Protein 2QOJ (pdb70)

Sequence (252 aa):
GSDLTYAYLVGLFEGDGYFSITKKGKYLTYELGIELSIKDVQLIYKIKKILGIGIVSFRKRNEIEVALRIRDKNHLKSFILPIFEKYPFSNKQYDYLRFRNALLSGIISLEDLPDYTRSDEPLNSIESIINTSYFSAWLVGFIEAEGCFSVYKLNKDDDYLIASFDIAQRDGDILISAIRKYLSFTTKVYLDKTNCSKLKVTSVRSVENIIKFLQNAPVKLLGNKKLQYLLWLKQLRKISRYSEKIKIPSNY

Nearest PDB structures (foldseek):
  2qoj-assembly1_Z  TM=1.004E+00  e=5.743E-50  Aspergillus nidulans FGSC A4
  3eh8-assembly3_G  TM=9.952E-01  e=3.427E-45  Aspergillus nidulans
  3uvf-assembly2_B  TM=9.908E-01  e=2.874E-40  Trichoderma reesei
  2ab5-assembly1_A  TM=9.444E-01  e=4.044E-32  Saccharomyces cerevisiae
  2ab5-assembly1_B  TM=9.215E-01  e=6.643E-30  Saccharomyces cerevisiae

Structure (mmCIF, N/CA/C/O backbone):
data_2QOJ
#
_entry.id   2QOJ
#
_cell.length_a   60.353
_cell.length_b   72.701
_cell.length_c   61.100
_cell.angle_alpha   90.00
_cell.angle_beta   103.88
_cell.angle_gamma   90.00
#
_symmetry.space_group_name_H-M   'P 1 21 1'
#
loop_
_entity.id
_entity.type
_entity.pdbx_description
1 polymer 'LAGLIDADG endonuclease'
2 polymer 'I-AniI DNA target seq1'
3 polymer 'I-AniI DNA target seq2'
4 non-polymer 'MAGNESIUM ION'
5 water water
#
loop_
_atom_site.group_PDB
_atom_site.id
_atom_site.type_symbol
_atom_site.label_atom_id
_atom_site.label_alt_id
_atom_site.label_comp_id
_atom_site.label_asym_id
_atom_site.label_entity_id
_atom_site.label_seq_id
_atom_site.pdbx_PDB_ins_code
_atom_site.Cartn_x
_atom_site.Cartn_y
_atom_site.Cartn_z
_atom_site.occupancy
_atom_site.B_iso_or_equiv
_atom_site.auth_seq_id
_atom_site.auth_comp_id
_atom_site.auth_asym_id
_atom_site.auth_atom_id
_atom_site.pdbx_PDB_model_num
ATOM 1 N N . GLY A 1 1 ? 11.580 -14.193 11.634 1.00 43.82 1 GLY Z N 1
ATOM 2 C CA . GLY A 1 1 ? 12.990 -13.815 11.962 1.00 44.13 1 GLY Z CA 1
ATOM 3 C C . GLY A 1 1 ? 13.106 -12.322 12.197 1.00 44.16 1 GLY Z C 1
ATOM 4 O O . GLY A 1 1 ? 12.072 -11.654 12.329 1.00 44.66 1 GLY Z O 1
ATOM 5 N N . SER A 1 2 ? 14.355 -11.820 12.240 1.00 43.85 2 SER Z N 1
ATOM 6 C CA . SER A 1 2 ? 14.762 -10.386 12.431 1.00 42.83 2 SER Z CA 1
ATOM 7 C C . SER A 1 2 ? 13.696 -9.283 12.702 1.00 41.70 2 SER Z C 1
ATOM 8 O O . SER A 1 2 ? 12.498 -9.526 12.661 1.00 41.38 2 SER Z O 1
ATOM 11 N N . ASP A 1 3 ? 14.156 -8.080 13.044 1.00 40.67 3 ASP Z N 1
ATOM 12 C CA . ASP A 1 3 ? 13.284 -6.902 13.128 1.00 39.49 3 ASP Z CA 1
ATOM 13 C C . ASP A 1 3 ? 13.117 -6.391 11.707 1.00 37.60 3 ASP Z C 1
ATOM 14 O O . ASP A 1 3 ? 12.098 -5.809 11.342 1.00 36.72 3 ASP Z O 1
ATOM 19 N N . LEU A 1 4 ? 14.160 -6.624 10.918 1.00 35.65 4 LEU Z N 1
ATOM 20 C CA . LEU A 1 4 ? 14.239 -6.191 9.538 1.00 33.79 4 LEU Z CA 1
ATOM 21 C C . LEU A 1 4 ? 13.585 -7.219 8.615 1.00 32.56 4 LEU Z C 1
ATOM 22 O O . LEU A 1 4 ? 13.487 -7.014 7.409 1.00 31.76 4 LEU Z O 1
ATOM 27 N N . THR A 1 5 ? 13.132 -8.326 9.189 1.00 31.43 5 THR Z N 1
ATOM 28 C CA . THR A 1 5 ? 12.278 -9.225 8.441 1.00 31.42 5 THR Z CA 1
ATOM 29 C C . THR A 1 5 ? 10.906 -8.572 8.247 1.00 29.91 5 THR Z C 1
ATOM 30 O O . THR A 1 5 ? 10.215 -8.883 7.293 1.00 30.16 5 THR Z O 1
ATOM 34 N N . TYR A 1 6 ? 10.533 -7.663 9.149 1.00 27.81 6 TYR Z N 1
ATOM 35 C CA . TYR A 1 6 ? 9.347 -6.838 8.971 1.00 25.67 6 TYR Z CA 1
ATOM 36 C C . TYR A 1 6 ? 9.517 -5.844 7.811 1.00 24.02 6 TYR Z C 1
ATOM 37 O O . TYR A 1 6 ? 8.581 -5.615 7.054 1.00 22.76 6 TYR Z O 1
ATOM 46 N N . ALA A 1 7 ? 10.715 -5.272 7.680 1.00 22.54 7 ALA Z N 1
ATOM 47 C CA . ALA A 1 7 ? 11.092 -4.438 6.515 1.00 20.71 7 ALA Z CA 1
ATOM 48 C C . ALA A 1 7 ? 11.057 -5.247 5.226 1.00 20.09 7 ALA Z C 1
ATOM 49 O O . ALA A 1 7 ? 10.693 -4.713 4.172 1.00 19.43 7 ALA Z O 1
ATOM 51 N N . TYR A 1 8 ? 11.453 -6.528 5.317 1.00 19.05 8 TYR Z N 1
ATOM 52 C CA . TYR A 1 8 ? 11.362 -7.457 4.197 1.00 17.93 8 TYR Z CA 1
ATOM 53 C C . TYR A 1 8 ? 9.912 -7.650 3.809 1.00 17.38 8 TYR Z C 1
ATOM 54 O O . TYR A 1 8 ? 9.591 -7.660 2.628 1.00 17.37 8 TYR Z O 1
ATOM 63 N N . LEU A 1 9 ? 9.048 -7.803 4.806 1.00 17.26 9 LEU Z N 1
ATOM 64 C CA . LEU A 1 9 ? 7.619 -7.992 4.568 1.00 17.64 9 LEU Z CA 1
ATOM 65 C C . LEU A 1 9 ? 6.989 -6.765 3.912 1.00 17.19 9 LEU Z C 1
ATOM 66 O O . LEU A 1 9 ? 6.097 -6.928 3.076 1.00 17.24 9 LEU Z O 1
ATOM 71 N N . VAL A 1 10 ? 7.442 -5.552 4.254 1.00 16.52 10 VAL Z N 1
ATOM 72 C CA . VAL A 1 10 ? 6.876 -4.377 3.560 1.00 16.10 10 VAL Z CA 1
ATOM 73 C C . VAL A 1 10 ? 7.278 -4.286 2.112 1.00 15.47 10 VAL Z C 1
ATOM 74 O O . VAL A 1 10 ? 6.437 -3.986 1.289 1.00 15.50 10 VAL Z O 1
ATOM 78 N N . GLY A 1 11 ? 8.527 -4.621 1.816 1.00 15.35 11 GLY Z N 1
ATOM 79 C CA . GLY A 1 11 ? 9.018 -4.795 0.446 1.00 15.84 11 GLY Z CA 1
ATOM 80 C C . GLY A 1 11 ? 8.221 -5.796 -0.375 1.00 16.24 11 GLY Z C 1
ATOM 81 O O . GLY A 1 11 ? 7.856 -5.528 -1.541 1.00 15.81 11 GLY Z O 1
ATOM 82 N N . LEU A 1 12 ? 7.948 -6.948 0.244 1.00 16.34 12 LEU Z N 1
ATOM 83 C CA . LEU A 1 12 ? 7.151 -8.000 -0.366 1.00 16.26 12 LEU Z CA 1
ATOM 84 C C . LEU A 1 12 ? 5.707 -7.560 -0.565 1.00 16.24 12 LEU Z C 1
ATOM 85 O O . LEU A 1 12 ? 5.135 -7.758 -1.634 1.00 16.57 12 LEU Z O 1
ATOM 90 N N . PHE A 1 13 ? 5.126 -6.940 0.458 1.00 16.34 13 PHE Z N 1
ATOM 91 C CA . PHE A 1 13 ? 3.807 -6.341 0.329 1.00 15.73 13 PHE Z CA 1
ATOM 92 C C . PHE A 1 13 ? 3.778 -5.171 -0.678 1.00 15.90 13 PHE Z C 1
ATOM 93 O O . PHE A 1 13 ? 2.760 -4.981 -1.338 1.00 16.21 13 PHE Z O 1
ATOM 101 N N . GLU A 1 14 ? 4.863 -4.393 -0.787 1.00 15.88 14 GLU Z N 1
ATOM 102 C CA . GLU A 1 14 ? 4.960 -3.318 -1.802 1.00 16.37 14 GLU Z CA 1
ATOM 103 C C . GLU A 1 14 ? 4.954 -3.895 -3.230 1.00 16.21 14 GLU Z C 1
ATOM 104 O O . GLU A 1 14 ? 4.197 -3.433 -4.094 1.00 16.79 14 GLU Z O 1
ATOM 110 N N . GLY A 1 15 ? 5.774 -4.923 -3.457 1.00 16.08 15 GLY Z N 1
ATOM 111 C CA . GLY A 1 15 ? 5.821 -5.627 -4.729 1.00 15.81 15 GLY Z CA 1
ATOM 112 C C . GLY A 1 15 ? 4.498 -6.310 -5.085 1.00 16.84 15 GLY Z C 1
ATOM 113 O O . GLY A 1 15 ? 3.941 -6.042 -6.140 1.00 17.08 15 GLY Z O 1
ATOM 114 N N . ASP A 1 16 ? 3.975 -7.150 -4.188 1.00 16.58 16 ASP Z N 1
ATOM 115 C CA . ASP A 1 16 ? 2.897 -8.073 -4.529 1.00 16.98 16 ASP Z CA 1
ATOM 116 C C . ASP A 1 16 ? 1.579 -7.911 -3.802 1.00 16.69 16 ASP Z C 1
ATOM 117 O O . ASP A 1 16 ? 0.618 -8.547 -4.170 1.00 16.37 16 ASP Z O 1
ATOM 122 N N . GLY A 1 17 ? 1.532 -7.070 -2.784 1.00 17.14 17 GLY Z N 1
ATOM 123 C CA . GLY A 1 17 ? 0.336 -6.925 -2.003 1.00 17.65 17 GLY Z CA 1
ATOM 124 C C . GLY A 1 17 ? -0.503 -5.776 -2.501 1.00 18.65 17 GLY Z C 1
ATOM 125 O O . GLY A 1 17 ? -0.233 -5.194 -3.580 1.00 19.07 17 GLY Z O 1
ATOM 126 N N . TYR A 1 18 ? -1.521 -5.462 -1.701 1.00 18.57 18 TYR Z N 1
ATOM 127 C CA . TYR A 1 18 ? -2.432 -4.337 -1.935 1.00 18.50 18 TYR Z CA 1
ATOM 128 C C . TYR A 1 18 ? -3.156 -3.946 -0.659 1.00 17.92 18 TYR Z C 1
ATOM 129 O O . TYR A 1 18 ? -3.618 -4.806 0.089 1.00 18.74 18 TYR Z O 1
ATOM 138 N N . PHE A 1 19 ? -3.215 -2.651 -0.401 1.00 16.95 19 PHE Z N 1
ATOM 139 C CA . PHE A 1 19 ? -4.156 -2.083 0.552 1.00 16.71 19 PHE Z CA 1
ATOM 140 C C . PHE A 1 19 ? -5.433 -1.758 -0.208 1.00 17.28 19 PHE Z C 1
ATOM 141 O O . PHE A 1 19 ? -5.391 -1.235 -1.328 1.00 16.88 19 PHE Z O 1
ATOM 149 N N . SER A 1 20 ? -6.577 -2.074 0.389 1.00 17.84 20 SER Z N 1
ATOM 150 C CA . SER A 1 20 ? -7.823 -1.743 -0.248 1.00 18.29 20 SER Z CA 1
ATOM 151 C C . SER A 1 20 ? -8.959 -1.466 0.745 1.00 18.88 20 SER Z C 1
ATOM 152 O O . SER A 1 20 ? -9.027 -2.045 1.829 1.00 19.70 20 SER Z O 1
ATOM 155 N N . ILE A 1 21 ? -9.804 -0.517 0.372 1.00 19.04 21 ILE Z N 1
ATOM 156 C CA . ILE A 1 21 ? -11.050 -0.249 1.061 1.00 19.52 21 ILE Z CA 1
ATOM 157 C C . ILE A 1 21 ? -12.151 -0.445 0.019 1.00 19.76 21 ILE Z C 1
ATOM 158 O O . ILE A 1 21 ? -12.178 0.253 -0.989 1.00 19.82 21 ILE Z O 1
ATOM 163 N N . THR A 1 22 ? -13.011 -1.433 0.242 1.00 19.47 22 THR Z N 1
ATOM 164 C CA . THR A 1 22 ? -14.017 -1.809 -0.749 1.00 19.69 22 THR Z CA 1
ATOM 165 C C . THR A 1 22 ? -15.422 -1.721 -0.177 1.00 19.88 22 THR Z C 1
ATOM 166 O O . THR A 1 22 ? -15.664 -2.019 0.993 1.00 19.50 22 THR Z O 1
ATOM 170 N N . LYS A 1 23 ? -16.364 -1.292 -0.998 1.00 20.88 23 LYS Z N 1
ATOM 171 C CA . LYS A 1 23 ? -17.744 -1.320 -0.544 1.00 21.30 23 LYS Z CA 1
ATOM 172 C C . LYS A 1 23 ? -18.194 -2.752 -0.210 1.00 21.25 23 LYS Z C 1
ATOM 173 O O . LYS A 1 23 ? -17.755 -3.748 -0.830 1.00 21.43 23 LYS Z O 1
ATOM 179 N N . LYS A 1 24 ? -18.983 -2.836 0.849 1.00 21.37 24 LYS Z N 1
ATOM 180 C CA . LYS A 1 24 ? -19.574 -4.061 1.326 1.00 22.02 24 LYS Z CA 1
ATOM 181 C C . LYS A 1 24 ? -21.034 -3.719 1.596 1.00 23.46 24 LYS Z C 1
ATOM 182 O O . LYS A 1 24 ? -21.422 -3.433 2.743 1.00 24.14 24 LYS Z O 1
ATOM 188 N N . GLY A 1 25 ? -21.838 -3.711 0.532 1.00 24.40 25 GLY Z N 1
ATOM 189 C CA . GLY A 1 25 ? -23.236 -3.270 0.619 1.00 25.37 25 GLY Z CA 1
ATOM 190 C C . GLY A 1 25 ? -23.333 -1.868 1.156 1.00 26.00 25 GLY Z C 1
ATOM 191 O O . GLY A 1 25 ? -23.029 -0.917 0.451 1.00 26.55 25 GLY Z O 1
ATOM 192 N N . LYS A 1 26 ? -23.722 -1.744 2.420 1.00 26.53 26 LYS Z N 1
ATOM 193 C CA . LYS A 1 26 ? -23.890 -0.432 3.073 1.00 27.64 26 LYS Z CA 1
ATOM 194 C C . LYS A 1 26 ? -22.637 0.038 3.844 1.00 26.91 26 LYS Z C 1
ATOM 195 O O . LYS A 1 26 ? -22.586 1.164 4.336 1.00 27.53 26 LYS Z O 1
ATOM 201 N N . TYR A 1 27 ? -21.637 -0.827 3.953 1.00 26.54 27 TYR Z N 1
ATOM 202 C CA . TYR A 1 27 ? -20.476 -0.565 4.797 1.00 25.61 27 TYR Z CA 1
ATOM 203 C C . TYR A 1 27 ? -19.176 -0.778 4.032 1.00 24.45 27 TYR Z C 1
ATOM 204 O O . TYR A 1 27 ? -19.150 -0.707 2.800 1.00 24.00 27 TYR Z O 1
ATOM 213 N N . LEU A 1 28 ? -18.091 -1.024 4.758 1.00 23.55 28 LEU Z N 1
ATOM 214 C CA . LEU A 1 28 ? -16.772 -1.112 4.145 1.00 22.35 28 LEU Z CA 1
ATOM 215 C C . LEU A 1 28 ? -15.947 -2.329 4.569 1.00 21.81 28 LEU Z C 1
ATOM 216 O O . LEU A 1 28 ? -16.048 -2.818 5.691 1.00 21.97 28 LEU Z O 1
ATOM 221 N N . THR A 1 29 ? -15.120 -2.800 3.637 1.00 20.86 29 THR Z N 1
ATOM 222 C CA . THR A 1 29 ? -14.060 -3.730 3.922 1.00 19.14 29 THR Z CA 1
ATOM 223 C C . THR A 1 29 ? -12.747 -3.001 3.793 1.00 18.19 29 THR Z C 1
ATOM 224 O O . THR A 1 29 ? -12.417 -2.529 2.715 1.00 18.78 29 THR Z O 1
ATOM 228 N N . TYR A 1 30 ? -12.034 -2.891 4.908 1.00 16.90 30 TYR Z N 1
ATOM 229 C CA . TYR A 1 30 ? -10.650 -2.501 4.952 1.00 16.04 30 TYR Z CA 1
ATOM 230 C C . TYR A 1 30 ? -9.820 -3.774 4.940 1.00 15.48 30 TYR Z C 1
ATOM 231 O O . TYR A 1 30 ? -10.072 -4.683 5.741 1.00 14.52 30 TYR Z O 1
ATOM 240 N N . GLU A 1 31 ? -8.844 -3.843 4.032 1.00 14.51 31 GLU Z N 1
ATOM 241 C CA . GLU A 1 31 ? -8.068 -5.070 3.836 1.00 14.62 31 GLU Z CA 1
ATOM 242 C C . GLU A 1 31 ? -6.622 -4.791 3.429 1.00 14.25 31 GLU Z C 1
ATOM 243 O O . GLU A 1 31 ? -6.322 -3.817 2.714 1.00 13.86 31 GLU Z O 1
ATOM 249 N N . LEU A 1 32 ? -5.716 -5.636 3.917 1.00 13.88 32 LEU Z N 1
ATOM 250 C CA . LEU A 1 32 ? -4.396 -5.745 3.308 1.00 13.17 32 LEU Z CA 1
ATOM 251 C C . LEU A 1 32 ? -4.249 -7.170 2.826 1.00 12.98 32 LEU Z C 1
ATOM 252 O O . LEU A 1 32 ? -4.368 -8.135 3.597 1.00 13.56 32 LEU Z O 1
ATOM 257 N N . GLY A 1 33 ? -4.021 -7.309 1.533 1.00 12.93 33 GLY Z N 1
ATOM 258 C CA . GLY A 1 33 ? -3.912 -8.620 0.921 1.00 13.15 33 GLY Z CA 1
ATOM 259 C C . GLY A 1 33 ? -2.671 -8.804 0.083 1.00 13.74 33 GLY Z C 1
ATOM 260 O O . GLY A 1 33 ? -2.094 -7.822 -0.408 1.00 13.69 33 GLY Z O 1
ATOM 261 N N . ILE A 1 34 ? -2.259 -10.068 -0.048 1.00 14.55 34 ILE Z N 1
ATOM 262 C CA . ILE A 1 34 ? -1.270 -10.531 -1.046 1.00 15.59 34 ILE Z CA 1
ATOM 263 C C . ILE A 1 34 ? -1.857 -11.779 -1.705 1.00 16.15 34 ILE Z C 1
ATOM 264 O O . ILE A 1 34 ? -2.282 -12.725 -1.037 1.00 17.00 34 ILE Z O 1
ATOM 269 N N . GLU A 1 35 ? -1.870 -11.825 -3.019 1.00 16.12 35 GLU Z N 1
ATOM 270 C CA . GLU A 1 35 ? -2.264 -13.074 -3.593 1.00 15.81 35 GLU Z CA 1
ATOM 271 C C . GLU A 1 35 ? -1.187 -13.583 -4.487 1.00 15.11 35 GLU Z C 1
ATOM 272 O O . GLU A 1 35 ? -0.771 -12.920 -5.436 1.00 15.59 35 GLU Z O 1
ATOM 278 N N . LEU A 1 36 ? -0.723 -14.775 -4.160 1.00 14.72 36 LEU Z N 1
ATOM 279 C CA . LEU A 1 36 ? 0.432 -15.353 -4.833 1.00 14.45 36 LEU Z CA 1
ATOM 280 C C . LEU A 1 36 ? 0.068 -16.613 -5.572 1.00 14.82 36 LEU Z C 1
ATOM 281 O O . LEU A 1 36 ? -0.966 -17.250 -5.312 1.00 15.66 36 LEU Z O 1
ATOM 286 N N . SER A 1 37 ? 0.925 -16.984 -6.500 1.00 15.14 37 SER Z N 1
ATOM 287 C CA . SER A 1 37 ? 0.834 -18.303 -7.067 1.00 15.87 37 SER Z CA 1
ATOM 288 C C . SER A 1 37 ? 0.859 -19.410 -5.994 1.00 16.12 37 SER Z C 1
ATOM 289 O O . SER A 1 37 ? 1.480 -19.243 -4.922 1.00 16.08 37 SER Z O 1
ATOM 292 N N . ILE A 1 38 ? 0.187 -20.541 -6.278 1.00 16.66 38 ILE Z N 1
ATOM 293 C CA . ILE A 1 38 ? 0.215 -21.731 -5.391 1.00 15.66 38 ILE Z CA 1
ATOM 294 C C . ILE A 1 38 ? 1.656 -22.241 -5.146 1.00 15.45 38 ILE Z C 1
ATOM 295 O O . ILE A 1 38 ? 1.912 -22.992 -4.192 1.00 15.03 38 ILE Z O 1
ATOM 300 N N . LYS A 1 39 ? 2.585 -21.845 -6.021 1.00 15.66 39 LYS Z N 1
ATOM 301 C CA . LYS A 1 39 ? 4.015 -22.146 -5.846 1.00 15.99 39 LYS Z CA 1
ATOM 302 C C . LYS A 1 39 ? 4.505 -21.562 -4.520 1.00 15.86 39 LYS Z C 1
ATOM 303 O O . LYS A 1 39 ? 5.507 -22.017 -3.957 1.00 15.99 39 LYS Z O 1
ATOM 309 N N . ASP A 1 40 ? 3.767 -20.559 -4.035 1.00 15.48 40 ASP Z N 1
ATOM 310 C CA . ASP A 1 40 ? 4.119 -19.785 -2.846 1.00 15.38 40 ASP Z CA 1
ATOM 311 C C . ASP A 1 40 ? 3.268 -20.073 -1.620 1.00 13.82 40 ASP Z C 1
ATOM 312 O O . ASP A 1 40 ? 3.304 -19.280 -0.687 1.00 13.64 40 ASP Z O 1
ATOM 317 N N . VAL A 1 41 ? 2.521 -21.176 -1.582 1.00 13.29 41 VAL Z N 1
ATOM 318 C CA . VAL A 1 41 ? 1.718 -21.460 -0.366 1.00 14.43 41 VAL Z CA 1
ATOM 319 C C . VAL A 1 41 ? 2.537 -21.546 0.926 1.00 13.98 41 VAL Z C 1
ATOM 320 O O . VAL A 1 41 ? 2.078 -21.108 1.975 1.00 14.04 41 VAL Z O 1
ATOM 324 N N . GLN A 1 42 ? 3.734 -22.115 0.854 1.00 14.57 42 GLN Z N 1
ATOM 325 C CA . GLN A 1 42 ? 4.561 -22.226 2.046 1.00 15.01 42 GLN Z CA 1
ATOM 326 C C . GLN A 1 42 ? 4.949 -20.849 2.577 1.00 14.92 42 GLN Z C 1
ATOM 327 O O . GLN A 1 42 ? 4.897 -20.627 3.770 1.00 15.60 42 GLN Z O 1
ATOM 333 N N . LEU A 1 43 ? 5.281 -19.921 1.686 1.00 15.40 43 LEU Z N 1
ATOM 334 C CA . LEU A 1 43 ? 5.576 -18.527 2.060 1.00 15.53 43 LEU Z CA 1
ATOM 335 C C . LEU A 1 43 ? 4.380 -17.761 2.647 1.00 15.83 43 LEU Z C 1
ATOM 336 O O . LEU A 1 43 ? 4.566 -16.990 3.599 1.00 15.30 43 LEU Z O 1
ATOM 341 N N . ILE A 1 44 ? 3.174 -17.967 2.089 1.00 15.14 44 ILE Z N 1
ATOM 342 C CA . ILE A 1 44 ? 1.958 -17.438 2.690 1.00 15.02 44 ILE Z CA 1
ATOM 343 C C . ILE A 1 44 ? 1.884 -17.875 4.176 1.00 16.34 44 ILE Z C 1
ATOM 344 O O . ILE A 1 44 ? 1.676 -17.052 5.073 1.00 16.29 44 ILE Z O 1
ATOM 349 N N . TYR A 1 45 ? 2.061 -19.163 4.469 1.00 17.40 45 TYR Z N 1
ATOM 350 C CA . TYR A 1 45 ? 2.089 -19.530 5.891 1.00 17.93 45 TYR Z CA 1
ATOM 351 C C . TYR A 1 45 ? 3.292 -19.015 6.698 1.00 18.33 45 TYR Z C 1
ATOM 352 O O . TYR A 1 45 ? 3.154 -18.748 7.880 1.00 19.07 45 TYR Z O 1
ATOM 361 N N . LYS A 1 46 ? 4.439 -18.799 6.073 1.00 19.00 46 LYS Z N 1
ATOM 362 C CA . LYS A 1 46 ? 5.505 -18.086 6.793 1.00 20.39 46 LYS Z CA 1
ATOM 363 C C . LYS A 1 46 ? 5.161 -16.620 7.121 1.00 21.06 46 LYS Z C 1
ATOM 364 O O . LYS A 1 46 ? 5.616 -16.093 8.155 1.00 22.12 46 LYS Z O 1
ATOM 370 N N . ILE A 1 47 ? 4.387 -15.963 6.246 1.00 21.05 47 ILE Z N 1
ATOM 371 C CA . ILE A 1 47 ? 3.968 -14.571 6.466 1.00 20.30 47 ILE Z CA 1
ATOM 372 C C . ILE A 1 47 ? 2.972 -14.501 7.612 1.00 20.66 47 ILE Z C 1
ATOM 373 O O . ILE A 1 47 ? 3.136 -13.685 8.507 1.00 21.27 47 ILE Z O 1
ATOM 378 N N . LYS A 1 48 ? 1.940 -15.343 7.585 1.00 20.56 48 LYS Z N 1
ATOM 379 C CA . LYS A 1 48 ? 0.998 -15.435 8.714 1.00 21.01 48 LYS Z CA 1
ATOM 380 C C . LYS A 1 48 ? 1.713 -15.777 10.039 1.00 21.95 48 LYS Z C 1
ATOM 381 O O . LYS A 1 48 ? 1.446 -15.158 11.077 1.00 22.12 48 LYS Z O 1
ATOM 387 N N . LYS A 1 49 ? 2.618 -16.753 10.004 1.00 22.38 49 LYS Z N 1
ATOM 388 C CA . LYS A 1 49 ? 3.452 -17.016 11.168 1.00 24.30 49 LYS Z CA 1
ATOM 389 C C . LYS A 1 49 ? 4.235 -15.773 11.687 1.00 23.82 49 LYS Z C 1
ATOM 390 O O . LYS A 1 49 ? 4.263 -15.528 12.894 1.00 24.83 49 LYS Z O 1
ATOM 396 N N . ILE A 1 50 ? 4.815 -14.965 10.803 1.00 23.36 50 ILE Z N 1
ATOM 397 C CA . ILE A 1 50 ? 5.482 -13.730 11.257 1.00 23.48 50 ILE Z CA 1
ATOM 398 C C . ILE A 1 50 ? 4.545 -12.655 11.846 1.00 23.86 50 ILE Z C 1
ATOM 399 O O . ILE A 1 50 ? 4.851 -12.042 12.858 1.00 24.63 50 ILE Z O 1
ATOM 404 N N . LEU A 1 51 ? 3.394 -12.430 11.223 1.00 24.08 51 LEU Z N 1
ATOM 405 C CA . LEU A 1 51 ? 2.490 -11.384 11.666 1.00 23.03 51 LEU Z CA 1
ATOM 406 C C . LEU A 1 51 ? 1.525 -11.823 12.780 1.00 23.31 51 LEU Z C 1
ATOM 407 O O . LEU A 1 51 ? 1.048 -10.988 13.593 1.00 23.95 51 LEU Z O 1
ATOM 412 N N . GLY A 1 52 ? 1.196 -13.114 12.792 1.00 22.68 52 GLY Z N 1
ATOM 413 C CA . GLY A 1 52 ? 0.289 -13.672 13.784 1.00 22.01 52 GLY Z CA 1
ATOM 414 C C . GLY A 1 52 ? -1.162 -13.522 13.388 1.00 21.80 52 GLY Z C 1
ATOM 415 O O . GLY A 1 52 ? -2.043 -13.905 14.140 1.00 22.22 52 GLY Z O 1
ATOM 416 N N . ILE A 1 53 ? -1.421 -12.971 12.203 1.00 21.57 53 ILE Z N 1
ATOM 417 C CA . ILE A 1 53 ? -2.789 -12.650 11.782 1.00 20.85 53 ILE Z CA 1
ATOM 418 C C . ILE A 1 53 ? -2.999 -12.868 10.276 1.00 20.93 53 ILE Z C 1
ATOM 419 O O . ILE A 1 53 ? -2.040 -13.021 9.514 1.00 20.67 53 ILE Z O 1
ATOM 424 N N . GLY A 1 54 ? -4.260 -12.882 9.849 1.00 20.56 54 GLY Z N 1
ATOM 425 C CA . GLY A 1 54 ? -4.545 -13.025 8.436 1.00 20.49 54 GLY Z CA 1
ATOM 426 C C . GLY A 1 54 ? -5.247 -14.303 8.062 1.00 20.04 54 GLY Z C 1
ATOM 427 O O . GLY A 1 54 ? -4.915 -15.371 8.555 1.00 20.33 54 GLY Z O 1
ATOM 428 N N . ILE A 1 55 ? -6.236 -14.173 7.186 1.00 19.80 55 ILE Z N 1
ATOM 429 C CA . ILE A 1 55 ? -7.002 -15.314 6.685 1.00 19.04 55 ILE Z CA 1
ATOM 430 C C . ILE A 1 55 ? -6.379 -15.808 5.373 1.00 18.08 55 ILE Z C 1
ATOM 431 O O . ILE A 1 55 ? -6.019 -15.004 4.543 1.00 17.58 55 ILE Z O 1
ATOM 436 N N . VAL A 1 56 ? -6.228 -17.128 5.245 1.00 17.47 56 VAL Z N 1
ATOM 437 C CA . VAL A 1 56 ? -5.619 -17.794 4.081 1.00 16.92 56 VAL Z CA 1
ATOM 438 C C . VAL A 1 56 ? -6.701 -18.448 3.175 1.00 16.91 56 VAL Z C 1
ATOM 439 O O . VAL A 1 56 ? -7.611 -19.095 3.667 1.00 15.63 56 VAL Z O 1
ATOM 443 N N . SER A 1 57 ? -6.602 -18.259 1.860 1.00 16.99 57 SER Z N 1
ATOM 444 C CA . SER A 1 57 ? -7.653 -18.721 0.961 1.00 17.76 57 SER Z CA 1
ATOM 445 C C . SER A 1 57 ? -7.097 -19.288 -0.339 1.00 18.30 57 SER Z C 1
ATOM 446 O O . SER A 1 57 ? -6.014 -18.920 -0.773 1.00 19.59 57 SER Z O 1
ATOM 449 N N . PHE A 1 58 ? -7.834 -20.199 -0.953 1.00 19.13 58 PHE Z N 1
ATOM 450 C CA . PHE A 1 58 ? -7.362 -20.868 -2.170 1.00 20.31 58 PHE Z CA 1
ATOM 451 C C . PHE A 1 58 ? -8.330 -20.626 -3.335 1.00 21.07 58 PHE Z C 1
ATOM 452 O O . PHE A 1 58 ? -9.542 -20.551 -3.147 1.00 21.29 58 PHE Z O 1
ATOM 460 N N . ARG A 1 59 ? -7.779 -20.483 -4.531 1.00 22.51 59 ARG Z N 1
ATOM 461 C CA . ARG A 1 59 ? -8.556 -20.072 -5.698 1.00 24.67 59 ARG Z CA 1
ATOM 462 C C . ARG A 1 59 ? -8.061 -20.824 -6.928 1.00 25.68 59 ARG Z C 1
ATOM 463 O O . ARG A 1 59 ? -6.861 -20.991 -7.076 1.00 25.20 59 ARG Z O 1
ATOM 471 N N . LYS A 1 60 ? -8.963 -21.286 -7.804 1.00 27.61 60 LYS Z N 1
ATOM 472 C CA . LYS A 1 60 ? -8.481 -21.904 -9.049 1.00 29.60 60 LYS Z CA 1
ATOM 473 C C . LYS A 1 60 ? -8.727 -21.187 -10.409 1.00 30.79 60 LYS Z C 1
ATOM 474 O O . LYS A 1 60 ? -8.298 -21.715 -11.427 1.00 31.82 60 LYS Z O 1
ATOM 480 N N . ARG A 1 61 ? -9.355 -20.015 -10.447 1.00 32.00 61 ARG Z N 1
ATOM 481 C CA . ARG A 1 61 ? -9.209 -19.108 -11.629 1.00 32.65 61 ARG Z CA 1
ATOM 482 C C . ARG A 1 61 ? -8.837 -19.956 -12.830 1.00 33.20 61 ARG Z C 1
ATOM 483 O O . ARG A 1 61 ? -7.685 -20.031 -13.254 1.00 33.16 61 ARG Z O 1
ATOM 491 N N . ASN A 1 62 ? -9.881 -20.524 -13.409 1.00 34.37 62 ASN Z N 1
ATOM 492 C CA . ASN A 1 62 ? -10.021 -21.982 -13.537 1.00 35.09 62 ASN Z CA 1
ATOM 493 C C . ASN A 1 62 ? -8.928 -23.026 -13.826 1.00 34.96 62 ASN Z C 1
ATOM 494 O O . ASN A 1 62 ? -9.199 -24.220 -13.608 1.00 35.18 62 ASN Z O 1
ATOM 499 N N . GLU A 1 63 ? -7.728 -22.617 -14.245 1.00 34.35 63 GLU Z N 1
ATOM 500 C CA . GLU A 1 63 ? -6.585 -23.556 -14.285 1.00 34.41 63 GLU Z CA 1
ATOM 501 C C . GLU A 1 63 ? -5.282 -23.039 -13.632 1.00 33.44 63 GLU Z C 1
ATOM 502 O O . GLU A 1 63 ? -4.290 -23.767 -13.556 1.00 32.86 63 GLU Z O 1
ATOM 508 N N . ILE A 1 64 ? -5.294 -21.781 -13.192 1.00 32.09 64 ILE Z N 1
ATOM 509 C CA . ILE A 1 64 ? -4.159 -21.175 -12.508 1.00 31.15 64 ILE Z CA 1
ATOM 510 C C . ILE A 1 64 ? -4.512 -21.267 -11.036 1.00 30.39 64 ILE Z C 1
ATOM 511 O O . ILE A 1 64 ? -5.619 -20.927 -10.663 1.00 30.82 64 ILE Z O 1
ATOM 516 N N . GLU A 1 65 ? -3.605 -21.784 -10.214 1.00 29.31 65 GLU Z N 1
ATOM 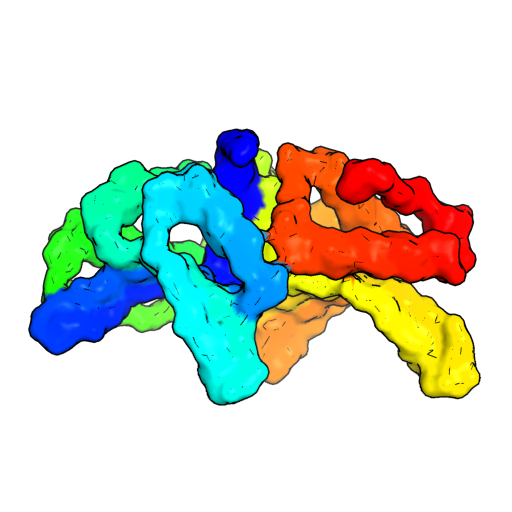517 C CA . GLU A 1 65 ? -3.870 -21.914 -8.769 1.00 28.72 65 GLU Z CA 1
ATOM 518 C C . GLU A 1 65 ? -3.131 -20.848 -7.952 1.00 26.58 65 GLU Z C 1
ATOM 519 O O . GLU A 1 65 ? -1.966 -20.547 -8.202 1.00 26.02 65 GLU Z O 1
ATOM 533 N N . VAL A 1 67 ? -2.932 -18.533 -4.073 1.00 20.60 67 VAL Z N 1
ATOM 534 C CA . VAL A 1 67 ? -3.141 -18.487 -2.613 1.00 19.30 67 VAL Z CA 1
ATOM 535 C C . VAL A 1 67 ? -3.125 -17.035 -2.162 1.00 17.70 67 VAL Z C 1
ATOM 536 O O . VAL A 1 67 ? -2.245 -16.297 -2.559 1.00 17.31 67 VAL Z O 1
ATOM 540 N N . ALA A 1 68 ? -4.032 -16.675 -1.268 1.00 16.36 68 ALA Z N 1
ATOM 541 C CA . ALA A 1 68 ? -4.089 -15.318 -0.736 1.00 16.48 68 ALA Z CA 1
ATOM 542 C C . ALA A 1 68 ? -3.921 -15.288 0.767 1.00 15.96 68 ALA Z C 1
ATOM 543 O O . ALA A 1 68 ? -4.285 -16.230 1.453 1.00 16.00 68 ALA Z O 1
ATOM 545 N N . LEU A 1 69 ? -3.397 -14.177 1.271 1.00 15.73 69 LEU Z N 1
ATOM 546 C CA . LEU A 1 69 ? -3.458 -13.881 2.690 1.00 15.67 69 LEU Z CA 1
ATOM 547 C C . LEU A 1 69 ? -4.142 -12.543 2.783 1.00 14.82 69 LEU Z C 1
ATOM 548 O O . LEU A 1 69 ? -3.738 -11.592 2.090 1.00 14.84 69 LEU Z O 1
ATOM 553 N N . ARG A 1 70 ? -5.147 -12.445 3.640 1.00 13.95 70 ARG Z N 1
ATOM 554 C CA . ARG A 1 70 ? -5.925 -11.222 3.722 1.00 14.87 70 ARG Z CA 1
ATOM 555 C C . ARG A 1 70 ? -6.167 -10.829 5.164 1.00 15.23 70 ARG Z C 1
ATOM 556 O O . ARG A 1 70 ? -6.694 -11.627 5.932 1.00 15.47 70 ARG Z O 1
ATOM 564 N N . ILE A 1 71 ? -5.734 -9.614 5.541 1.00 15.98 71 ILE Z N 1
ATOM 565 C CA . ILE A 1 71 ? -6.050 -9.060 6.868 1.00 15.90 71 ILE Z CA 1
ATOM 566 C C . ILE A 1 71 ? -7.154 -8.026 6.772 1.00 16.30 71 ILE Z C 1
ATOM 567 O O . ILE A 1 71 ? -6.944 -6.947 6.211 1.00 16.24 71 ILE Z O 1
ATOM 572 N N . ARG A 1 72 ? -8.308 -8.361 7.351 1.00 16.89 72 ARG Z N 1
ATOM 573 C CA . ARG A 1 72 ? -9.498 -7.498 7.357 1.00 18.04 72 ARG Z CA 1
ATOM 574 C C . ARG A 1 72 ? -9.969 -7.054 8.727 1.00 18.62 72 ARG Z C 1
ATOM 575 O O . ARG A 1 72 ? -10.804 -6.190 8.803 1.00 18.46 72 ARG Z O 1
ATOM 583 N N . ASP A 1 73 ? -9.476 -7.665 9.800 1.00 20.42 73 ASP Z N 1
ATOM 584 C CA . ASP A 1 73 ? -9.954 -7.309 11.137 1.00 21.95 73 ASP Z CA 1
ATOM 585 C C . ASP A 1 73 ? -9.353 -5.959 11.514 1.00 22.36 73 ASP Z C 1
ATOM 586 O O . ASP A 1 73 ? -8.127 -5.825 11.585 1.00 23.55 73 ASP Z O 1
ATOM 591 N N . LYS A 1 74 ? -10.218 -4.967 11.726 1.00 22.54 74 LYS Z N 1
ATOM 592 C CA . LYS A 1 74 ? -9.796 -3.571 11.944 1.00 23.08 74 LYS Z CA 1
ATOM 593 C C . LYS A 1 74 ? -9.004 -3.288 13.213 1.00 23.55 74 LYS Z C 1
ATOM 594 O O . LYS A 1 74 ? -8.138 -2.437 13.211 1.00 24.47 74 LYS Z O 1
ATOM 600 N N . ASN A 1 75 ? -9.305 -3.967 14.307 1.00 24.04 75 ASN Z N 1
ATOM 601 C CA . ASN A 1 75 ? -8.451 -3.859 15.492 1.00 24.49 75 ASN Z CA 1
ATOM 602 C C . ASN A 1 75 ? -7.049 -4.425 15.255 1.00 24.56 75 ASN Z C 1
ATOM 603 O O . ASN A 1 75 ? -6.073 -3.837 15.699 1.00 24.52 75 ASN Z O 1
ATOM 608 N N . HIS A 1 76 ? -6.963 -5.551 14.537 1.00 24.92 76 HIS Z N 1
ATOM 609 C CA . HIS A 1 76 ? -5.676 -6.158 14.144 1.00 24.71 76 HIS Z CA 1
ATOM 610 C C . HIS A 1 76 ? -4.881 -5.294 13.188 1.00 23.70 76 HIS Z C 1
ATOM 611 O O . HIS A 1 76 ? -3.655 -5.295 13.241 1.00 23.97 76 HIS Z O 1
ATOM 618 N N . LEU A 1 77 ? -5.565 -4.606 12.276 1.00 23.21 77 LEU Z N 1
ATOM 619 C CA . LEU A 1 77 ? -4.893 -3.683 11.343 1.00 22.61 77 LEU Z CA 1
ATOM 620 C C . LEU A 1 77 ? -4.318 -2.447 12.072 1.00 23.01 77 LEU Z C 1
ATOM 621 O O . LEU A 1 77 ? -3.197 -2.028 11.809 1.00 22.48 77 LEU Z O 1
ATOM 626 N N . LYS A 1 78 ? -5.114 -1.865 12.966 1.00 23.75 78 LYS Z N 1
ATOM 627 C CA . LYS A 1 78 ? -4.678 -0.755 13.811 1.00 24.49 78 LYS Z CA 1
ATOM 628 C C . LYS A 1 78 ? -3.507 -1.154 14.708 1.00 25.03 78 LYS Z C 1
ATOM 629 O O . LYS A 1 78 ? -2.499 -0.440 14.778 1.00 25.68 78 LYS Z O 1
ATOM 635 N N . SER A 1 79 ? -3.637 -2.299 15.375 1.00 25.45 79 SER Z N 1
ATOM 636 C CA . SER A 1 79 ? -2.631 -2.778 16.324 1.00 26.00 79 SER Z CA 1
ATOM 637 C C . SER A 1 79 ? -1.313 -3.175 15.695 1.00 26.11 79 SER Z C 1
ATOM 638 O O . SER A 1 79 ? -0.248 -2.764 16.174 1.00 26.53 79 SER Z O 1
ATOM 641 N N . PHE A 1 80 ? -1.390 -3.989 14.642 1.00 26.11 80 PHE Z N 1
ATOM 642 C CA . PHE A 1 80 ? -0.236 -4.747 14.165 1.00 25.89 80 PHE Z CA 1
ATOM 643 C C . PHE A 1 80 ? 0.268 -4.348 12.786 1.00 24.81 80 PHE Z C 1
ATOM 644 O O . PHE A 1 80 ? 1.465 -4.446 12.531 1.00 25.15 80 PHE Z O 1
ATOM 652 N N . ILE A 1 81 ? -0.630 -3.935 11.896 1.00 23.54 81 ILE Z N 1
ATOM 653 C CA . ILE A 1 81 ? -0.249 -3.656 10.510 1.00 22.57 81 ILE Z CA 1
ATOM 654 C C . ILE A 1 81 ? 0.249 -2.218 10.298 1.00 22.23 81 ILE Z C 1
ATOM 655 O O . ILE A 1 81 ? 1.332 -2.019 9.760 1.00 21.49 81 ILE Z O 1
ATOM 660 N N . LEU A 1 82 ? -0.536 -1.224 10.721 1.00 22.13 82 LEU Z N 1
ATOM 661 C CA . LEU A 1 82 ? -0.113 0.163 10.573 1.00 22.93 82 LEU Z CA 1
ATOM 662 C C . LEU A 1 82 ? 1.296 0.414 11.133 1.00 23.06 82 LEU Z C 1
ATOM 663 O O . LEU A 1 82 ? 2.117 0.985 10.418 1.00 23.96 82 LEU Z O 1
ATOM 668 N N . PRO A 1 83 ? 1.590 -0.028 12.389 1.00 22.86 83 PRO Z N 1
ATOM 669 C CA . PRO A 1 83 ? 2.908 0.229 12.984 1.00 22.55 83 PRO Z CA 1
ATOM 670 C C . PRO A 1 83 ? 4.064 -0.257 12.143 1.00 22.11 83 PRO Z C 1
ATOM 671 O O . PRO A 1 83 ? 5.016 0.478 11.944 1.00 22.71 83 PRO Z O 1
ATOM 675 N N . ILE A 1 84 ? 3.993 -1.495 11.666 1.00 21.61 84 ILE Z N 1
ATOM 676 C CA . ILE A 1 84 ? 4.974 -2.012 10.720 1.00 20.59 84 ILE Z CA 1
ATOM 677 C C . ILE A 1 84 ? 5.203 -1.007 9.580 1.00 20.30 84 ILE Z C 1
ATOM 678 O O . ILE A 1 84 ? 6.334 -0.723 9.211 1.00 20.18 84 ILE Z O 1
ATOM 683 N N . PHE A 1 85 ? 4.112 -0.465 9.042 1.00 19.44 85 PHE Z N 1
ATOM 684 C CA . PHE A 1 85 ? 4.181 0.350 7.842 1.00 19.09 85 PHE Z CA 1
ATOM 685 C C . PHE A 1 85 ? 4.509 1.800 8.200 1.00 19.29 85 PHE Z C 1
ATOM 686 O O . PHE A 1 85 ? 4.924 2.570 7.363 1.00 18.63 85 PHE Z O 1
ATOM 694 N N . GLU A 1 86 ? 4.338 2.146 9.468 1.00 20.74 86 GLU Z N 1
ATOM 695 C CA . GLU A 1 86 ? 4.915 3.371 10.033 1.00 22.22 86 GLU Z CA 1
ATOM 696 C C . GLU A 1 86 ? 6.418 3.256 10.252 1.00 22.77 86 GLU Z C 1
ATOM 697 O O . GLU A 1 86 ? 7.175 4.142 9.843 1.00 23.59 86 GLU Z O 1
ATOM 703 N N . LYS A 1 87 ? 6.854 2.171 10.892 1.00 23.19 87 LYS Z N 1
ATOM 704 C CA . LYS A 1 87 ? 8.266 1.987 11.218 1.00 24.32 87 LYS Z CA 1
ATOM 705 C C . LYS A 1 87 ? 9.117 1.771 9.981 1.00 24.28 87 LYS Z C 1
ATOM 706 O O . LYS A 1 87 ? 10.265 2.218 9.916 1.00 24.73 87 LYS Z O 1
ATOM 712 N N . TYR A 1 88 ? 8.568 1.083 8.995 1.00 23.99 88 TYR Z N 1
ATOM 713 C CA . TYR A 1 88 ? 9.335 0.784 7.794 1.00 23.86 88 TYR Z CA 1
ATOM 714 C C . TYR A 1 88 ? 8.511 1.214 6.559 1.00 23.59 88 TYR Z C 1
ATOM 715 O O . TYR A 1 88 ? 7.928 0.372 5.892 1.00 22.57 88 TYR Z O 1
ATOM 724 N N . PRO A 1 89 ? 8.457 2.529 6.260 1.00 23.97 89 PRO Z N 1
ATOM 725 C CA . PRO A 1 89 ? 7.586 2.988 5.160 1.00 24.46 89 PRO Z CA 1
ATOM 726 C C . PRO A 1 89 ? 7.954 2.427 3.786 1.00 24.96 89 PRO Z C 1
ATOM 727 O O . PRO A 1 89 ? 9.126 2.238 3.491 1.00 23.73 89 PRO Z O 1
ATOM 739 N N . PHE A 1 91 ? 8.541 2.831 -0.185 1.00 23.83 91 PHE Z N 1
ATOM 740 C CA . PHE A 1 91 ? 9.356 3.826 -0.861 1.00 22.41 91 PHE Z CA 1
ATOM 741 C C . PHE A 1 91 ? 8.709 4.435 -2.079 1.00 21.93 91 PHE Z C 1
ATOM 742 O O . PHE A 1 91 ? 9.095 5.528 -2.477 1.00 21.48 91 PHE Z O 1
ATOM 750 N N . SER A 1 92 ? 7.767 3.697 -2.686 1.00 20.66 92 SER Z N 1
ATOM 751 C CA . SER A 1 92 ? 7.141 4.084 -3.948 1.00 19.47 92 SER Z CA 1
ATOM 752 C C . SER A 1 92 ? 5.770 4.746 -3.744 1.00 19.18 92 SER Z C 1
ATOM 753 O O . SER A 1 92 ? 5.308 4.936 -2.614 1.00 18.63 92 SER Z O 1
ATOM 756 N N . ASN A 1 93 ? 5.106 5.047 -4.859 1.00 18.89 93 ASN Z N 1
ATOM 757 C CA . ASN A 1 93 ? 3.819 5.729 -4.821 1.00 18.58 93 ASN Z CA 1
ATOM 758 C C . ASN A 1 93 ? 2.690 4.834 -4.282 1.00 18.71 93 ASN Z C 1
ATOM 759 O O . ASN A 1 93 ? 1.579 5.295 -4.059 1.00 19.00 93 ASN Z O 1
ATOM 764 N N . LYS A 1 94 ? 3.010 3.564 -4.020 1.00 19.29 94 LYS Z N 1
ATOM 765 C CA . LYS A 1 94 ? 2.136 2.669 -3.241 1.00 18.91 94 LYS Z CA 1
ATOM 766 C C . LYS A 1 94 ? 2.049 3.161 -1.808 1.00 18.70 94 LYS Z C 1
ATOM 767 O O . LYS A 1 94 ? 1.154 2.743 -1.055 1.00 19.73 94 LYS Z O 1
ATOM 773 N N . GLN A 1 95 ? 2.967 4.041 -1.418 1.00 18.70 95 GLN Z N 1
ATOM 774 C CA . GLN A 1 95 ? 2.830 4.749 -0.121 1.00 18.51 95 GLN Z CA 1
ATOM 775 C C . GLN A 1 95 ? 1.542 5.563 -0.072 1.00 18.22 95 GLN Z C 1
ATOM 776 O O . GLN A 1 95 ? 0.870 5.570 0.959 1.00 19.49 95 GLN Z O 1
ATOM 782 N N . TYR A 1 96 ? 1.157 6.190 -1.186 1.00 17.47 96 TYR Z N 1
ATOM 783 C CA . TYR A 1 96 ? -0.129 6.910 -1.240 1.00 17.51 96 TYR Z CA 1
ATOM 784 C C . TYR A 1 96 ? -1.319 6.050 -0.783 1.00 18.28 96 TYR Z C 1
ATOM 785 O O . TYR A 1 96 ? -2.174 6.547 -0.032 1.00 19.20 96 TYR Z O 1
ATOM 794 N N . ASP A 1 97 ? -1.355 4.777 -1.208 1.00 17.71 97 ASP Z N 1
ATOM 795 C CA . ASP A 1 97 ? -2.375 3.816 -0.761 1.00 18.00 97 ASP Z CA 1
ATOM 796 C C . ASP A 1 97 ? -2.346 3.557 0.742 1.00 18.42 97 ASP Z C 1
ATOM 797 O O . ASP A 1 97 ? -3.399 3.481 1.366 1.00 18.52 97 ASP Z O 1
ATOM 802 N N . TYR A 1 98 ? -1.152 3.382 1.325 1.00 18.69 98 TYR Z N 1
ATOM 803 C CA . TYR A 1 98 ? -1.087 3.198 2.775 1.00 18.81 98 TYR Z CA 1
ATOM 804 C C . TYR A 1 98 ? -1.583 4.433 3.536 1.00 18.95 98 TYR Z C 1
ATOM 805 O O . TYR A 1 98 ? -2.303 4.297 4.527 1.00 19.30 98 TYR Z O 1
ATOM 814 N N . LEU A 1 99 ? -1.206 5.621 3.053 1.00 18.79 99 LEU Z N 1
ATOM 815 C CA . LEU A 1 99 ? -1.632 6.895 3.657 1.00 18.57 99 LEU Z CA 1
ATOM 816 C C . LEU A 1 99 ? -3.143 7.121 3.588 1.00 18.14 99 LEU Z C 1
ATOM 817 O O . LEU A 1 99 ? -3.737 7.549 4.580 1.00 18.30 99 LEU Z O 1
ATOM 822 N N . ARG A 1 100 ? -3.779 6.830 2.450 1.00 18.79 100 ARG Z N 1
ATOM 823 C CA . ARG A 1 100 ? -5.279 6.908 2.397 1.00 18.88 100 ARG Z CA 1
ATOM 824 C C . ARG A 1 100 ? -5.929 5.824 3.228 1.00 18.30 100 ARG Z C 1
ATOM 825 O O . ARG A 1 100 ? -6.883 6.099 3.943 1.00 18.03 100 ARG Z O 1
ATOM 833 N N . PHE A 1 101 ? -5.389 4.605 3.160 1.00 18.19 101 PHE Z N 1
ATOM 834 C CA . PHE A 1 101 ? -5.868 3.507 4.018 1.00 17.87 101 PHE Z CA 1
ATOM 835 C C . PHE A 1 101 ? -5.755 3.872 5.522 1.00 18.02 101 PHE Z C 1
ATOM 836 O O . PHE A 1 101 ? -6.725 3.777 6.250 1.00 18.01 101 PHE Z O 1
ATOM 844 N N . ARG A 1 102 ? -4.581 4.316 5.959 1.00 18.72 102 ARG Z N 1
ATOM 845 C CA . ARG A 1 102 ? -4.362 4.792 7.340 1.00 19.46 102 ARG Z CA 1
ATOM 846 C C . ARG A 1 102 ? -5.311 5.947 7.748 1.00 19.49 102 ARG Z C 1
ATOM 847 O O . ARG A 1 102 ? -5.964 5.903 8.816 1.00 19.54 102 ARG Z O 1
ATOM 855 N N . ASN A 1 103 ? -5.423 6.965 6.897 1.00 19.76 103 ASN Z N 1
ATOM 856 C CA . ASN A 1 103 ? -6.318 8.064 7.221 1.00 20.10 103 ASN Z CA 1
ATOM 857 C C . ASN A 1 103 ? -7.768 7.633 7.345 1.00 20.45 103 ASN Z C 1
ATOM 858 O O . ASN A 1 103 ? -8.424 7.983 8.319 1.00 21.37 103 ASN Z O 1
ATOM 863 N N . ALA A 1 104 ? -8.266 6.848 6.389 1.00 20.58 104 ALA Z N 1
ATOM 864 C CA . ALA A 1 104 ? -9.633 6.331 6.455 1.00 20.06 104 ALA Z CA 1
ATOM 865 C C . ALA A 1 104 ? -9.816 5.484 7.691 1.00 20.27 104 ALA Z C 1
ATOM 866 O O . ALA A 1 104 ? -10.722 5.720 8.479 1.00 19.87 104 ALA Z O 1
ATOM 868 N N . LEU A 1 105 ? -8.957 4.480 7.863 1.00 20.64 105 LEU Z N 1
ATOM 869 C CA . LEU A 1 105 ? -9.071 3.626 9.031 1.00 20.98 105 LEU Z CA 1
ATOM 870 C C . LEU A 1 105 ? -9.128 4.424 10.365 1.00 21.31 105 LEU Z C 1
ATOM 871 O O . LEU A 1 105 ? -9.994 4.179 11.187 1.00 21.66 105 LEU Z O 1
ATOM 876 N N . LEU A 1 106 ? -8.227 5.387 10.554 1.00 21.83 106 LEU Z N 1
ATOM 877 C CA . LEU A 1 106 ? -8.123 6.090 11.839 1.00 22.23 106 LEU Z CA 1
ATOM 878 C C . LEU A 1 106 ? -9.198 7.135 12.098 1.00 22.58 106 LEU Z C 1
ATOM 879 O O . LEU A 1 106 ? -9.494 7.448 13.254 1.00 23.10 106 LEU Z O 1
ATOM 884 N N . SER A 1 107 ? -9.771 7.675 11.022 1.00 22.31 107 SER Z N 1
ATOM 885 C CA . SER A 1 107 ? -10.896 8.607 11.106 1.00 21.49 107 SER Z CA 1
ATOM 886 C C . SER A 1 107 ? -12.213 7.896 11.398 1.00 21.32 107 SER Z C 1
ATOM 887 O O . SER A 1 107 ? -13.207 8.550 11.678 1.00 21.18 107 SER Z O 1
ATOM 890 N N . GLY A 1 108 ? -12.213 6.565 11.349 1.00 21.47 108 GLY Z N 1
ATOM 891 C CA . GLY A 1 108 ? -13.419 5.765 11.571 1.00 21.60 108 GLY Z CA 1
ATOM 892 C C . GLY A 1 108 ? -14.456 5.813 10.436 1.00 22.26 108 GLY Z C 1
ATOM 893 O O . GLY A 1 108 ? -15.672 5.566 10.672 1.00 22.15 108 GLY Z O 1
ATOM 894 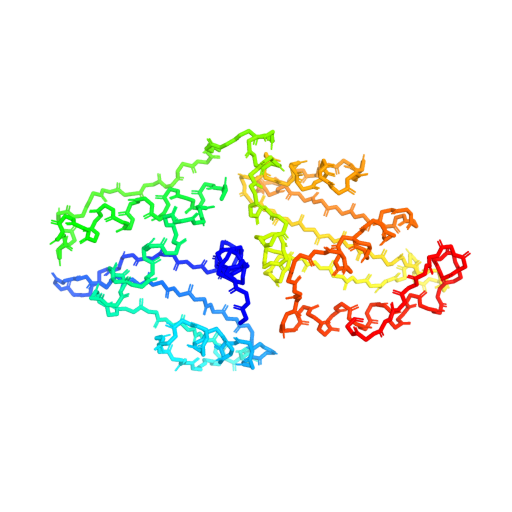N N . ILE A 1 109 ? -14.007 6.131 9.216 1.00 22.03 109 ILE Z N 1
ATOM 895 C CA . ILE A 1 109 ? -14.880 6.014 8.036 1.00 22.20 109 ILE Z CA 1
ATOM 896 C C . ILE A 1 109 ? -15.352 4.558 7.896 1.00 22.99 109 ILE Z C 1
ATOM 897 O O . ILE A 1 109 ? -14.529 3.617 7.891 1.00 23.03 109 ILE Z O 1
ATOM 902 N N . ILE A 1 110 ? -16.679 4.400 7.847 1.00 23.03 110 ILE Z N 1
ATOM 903 C CA . ILE A 1 110 ? -17.341 3.106 7.767 1.00 23.62 110 ILE Z CA 1
ATOM 904 C C . ILE A 1 110 ? -18.375 3.067 6.643 1.00 24.32 110 ILE Z C 1
ATOM 905 O O . ILE A 1 110 ? -18.946 2.017 6.385 1.00 24.55 110 ILE Z O 1
ATOM 910 N N . SER A 1 111 ? -18.638 4.211 6.007 1.00 25.19 111 SER Z N 1
ATOM 911 C CA . SER A 1 111 ? -19.485 4.255 4.811 1.00 26.15 111 SER Z CA 1
ATOM 912 C C . SER A 1 111 ? -18.812 4.849 3.561 1.00 26.63 111 SER Z C 1
ATOM 913 O O . SER A 1 111 ? -17.941 5.711 3.638 1.00 26.96 111 SER Z O 1
ATOM 916 N N . LEU A 1 112 ? -19.233 4.353 2.407 1.00 27.76 112 LEU Z N 1
ATOM 917 C CA . LEU A 1 112 ? -18.720 4.736 1.099 1.00 28.54 112 LEU Z CA 1
ATOM 918 C C . LEU A 1 112 ? -18.872 6.243 0.858 1.00 29.06 112 LEU Z C 1
ATOM 919 O O . LEU A 1 112 ? -18.011 6.882 0.224 1.00 28.95 112 LEU Z O 1
ATOM 924 N N . GLU A 1 113 ? -19.963 6.794 1.397 1.00 29.16 113 GLU Z N 1
ATOM 925 C CA . GLU A 1 113 ? -20.296 8.201 1.283 1.00 29.73 113 GLU Z CA 1
ATOM 926 C C . GLU A 1 113 ? -19.289 9.129 1.959 1.00 29.19 113 GLU Z C 1
ATOM 927 O O . GLU A 1 113 ? -19.050 10.245 1.467 1.00 29.56 113 GLU Z O 1
ATOM 933 N N . ASP A 1 114 ? -18.699 8.679 3.076 1.00 28.26 114 ASP Z N 1
ATOM 934 C CA . ASP A 1 114 ? -17.726 9.493 3.817 1.00 27.27 114 ASP Z CA 1
ATOM 935 C C . ASP A 1 114 ? -16.288 9.253 3.361 1.00 26.62 114 ASP Z C 1
ATOM 936 O O . ASP A 1 114 ? -15.374 10.004 3.728 1.00 25.99 114 ASP Z O 1
ATOM 941 N N . LEU A 1 115 ? -16.103 8.207 2.560 1.00 25.92 115 LEU Z N 1
ATOM 942 C CA . LEU A 1 115 ? -14.802 7.849 2.039 1.00 25.25 115 LEU Z CA 1
ATOM 943 C C . LEU A 1 115 ? -14.351 8.892 1.014 1.00 25.27 115 LEU Z C 1
ATOM 944 O O . LEU A 1 115 ? -15.051 9.115 0.016 1.00 25.31 115 LEU Z O 1
ATOM 949 N N . PRO A 1 116 ? -13.196 9.549 1.264 1.00 25.11 116 PRO Z N 1
ATOM 950 C CA . PRO A 1 116 ? -12.685 10.532 0.302 1.00 25.91 116 PRO Z CA 1
ATOM 951 C C . PRO A 1 116 ? -12.354 9.832 -1.012 1.00 26.42 116 PRO Z C 1
ATOM 952 O O . PRO A 1 116 ? -11.911 8.675 -1.001 1.00 26.29 116 PRO Z O 1
ATOM 956 N N . ASP A 1 117 ? -12.572 10.508 -2.134 1.00 26.77 117 ASP Z N 1
ATOM 957 C CA . ASP A 1 117 ? -12.322 9.856 -3.406 1.00 27.96 117 ASP Z CA 1
ATOM 958 C C . ASP A 1 117 ? -10.804 9.739 -3.577 1.00 27.58 117 ASP Z C 1
ATOM 959 O O . ASP A 1 117 ? -10.050 10.640 -3.213 1.00 27.76 117 ASP Z O 1
ATOM 964 N N . TYR A 1 118 ? -10.356 8.597 -4.072 1.00 27.10 118 TYR Z N 1
ATOM 965 C CA . TYR A 1 118 ? -8.942 8.321 -4.123 1.00 26.38 118 TYR Z CA 1
ATOM 966 C C . TYR A 1 118 ? -8.435 8.047 -5.534 1.00 26.97 118 TYR Z C 1
ATOM 967 O O . TYR A 1 118 ? -8.857 7.088 -6.203 1.00 26.61 118 TYR Z O 1
ATOM 976 N N . THR A 1 119 ? -7.514 8.891 -5.988 1.00 27.75 119 THR Z N 1
ATOM 977 C CA . THR A 1 119 ? -6.726 8.544 -7.170 1.00 28.34 119 THR Z CA 1
ATOM 978 C C . THR A 1 119 ? -5.210 8.649 -6.918 1.00 28.53 119 THR Z C 1
ATOM 979 O O . THR A 1 119 ? -4.665 9.733 -6.634 1.00 29.40 119 THR Z O 1
ATOM 983 N N . ARG A 1 120 ? -4.551 7.500 -7.003 1.00 28.11 120 ARG Z N 1
ATOM 984 C CA . ARG A 1 120 ? -3.167 7.369 -6.603 1.00 28.00 120 ARG Z CA 1
ATOM 985 C C . ARG A 1 120 ? -2.263 8.092 -7.586 1.00 27.64 120 ARG Z C 1
ATOM 986 O O . ARG A 1 120 ? -2.229 7.757 -8.797 1.00 27.40 120 ARG Z O 1
ATOM 994 N N . SER A 1 121 ? -1.530 9.074 -7.048 1.00 26.59 121 SER Z N 1
ATOM 995 C CA . SER A 1 121 ? -0.621 9.903 -7.837 1.00 25.45 121 SER Z CA 1
ATOM 996 C C . SER A 1 121 ? 0.462 9.025 -8.450 1.00 25.42 121 SER Z C 1
ATOM 997 O O . SER A 1 121 ? 0.825 7.988 -7.877 1.00 24.18 121 SER Z O 1
ATOM 1000 N N . ASP A 1 122 ? 0.958 9.449 -9.616 1.00 25.47 122 ASP Z N 1
ATOM 1001 C CA . ASP A 1 122 ? 2.043 8.766 -10.334 1.00 26.12 122 ASP Z CA 1
ATOM 1002 C C . ASP A 1 122 ? 3.410 9.355 -9.956 1.00 25.61 122 ASP Z C 1
ATOM 1003 O O . ASP A 1 122 ? 4.467 8.866 -10.379 1.00 25.43 122 ASP Z O 1
ATOM 1008 N N . GLU A 1 123 ? 3.363 10.405 -9.148 1.00 24.98 123 GLU Z N 1
ATOM 1009 C CA . GLU A 1 123 ? 4.537 11.170 -8.797 1.00 24.45 123 GLU Z CA 1
ATOM 1010 C C . GLU A 1 123 ? 5.175 10.586 -7.556 1.00 23.84 123 GLU Z C 1
ATOM 1011 O O . GLU A 1 123 ? 4.470 10.266 -6.602 1.00 23.65 123 GLU Z O 1
ATOM 1017 N N . PRO A 1 124 ? 6.512 10.415 -7.577 1.00 23.46 124 PRO Z N 1
ATOM 1018 C CA . PRO A 1 124 ? 7.245 9.786 -6.477 1.00 23.51 124 PRO Z CA 1
ATOM 1019 C C . PRO A 1 124 ? 7.253 10.615 -5.202 1.00 23.44 124 PRO Z C 1
ATOM 1020 O O . PRO A 1 124 ? 7.059 11.810 -5.264 1.00 23.40 124 PRO Z O 1
ATOM 1024 N N . LEU A 1 125 ? 7.460 9.958 -4.062 1.00 23.83 125 LEU Z N 1
ATOM 1025 C CA . LEU A 1 125 ? 7.561 10.613 -2.751 1.00 23.77 125 LEU Z CA 1
ATOM 1026 C C . LEU A 1 125 ? 8.998 10.854 -2.315 1.00 24.02 125 LEU Z C 1
ATOM 1027 O O . LEU A 1 125 ? 9.247 11.771 -1.524 1.00 23.84 125 LEU Z O 1
ATOM 1032 N N . ASN A 1 126 ? 9.917 9.991 -2.772 1.00 24.09 126 ASN Z N 1
ATOM 1033 C CA . ASN A 1 126 ? 11.338 10.077 -2.416 1.00 24.83 126 ASN Z CA 1
ATOM 1034 C C . ASN A 1 126 ? 12.263 10.319 -3.610 1.00 24.82 126 ASN Z C 1
ATOM 1035 O O . ASN A 1 126 ? 11.859 10.203 -4.756 1.00 25.61 126 ASN Z O 1
ATOM 1040 N N . SER A 1 127 ? 13.514 10.635 -3.307 1.00 25.00 127 SER Z N 1
ATOM 1041 C CA . SER A 1 127 ? 14.584 10.761 -4.286 1.00 24.63 127 SER Z CA 1
ATOM 1042 C C . SER A 1 127 ? 15.402 9.459 -4.299 1.00 25.20 127 SER Z C 1
ATOM 1043 O O . SER A 1 127 ? 15.202 8.597 -3.455 1.00 24.73 127 SER Z O 1
ATOM 1046 N N . ILE A 1 128 ? 16.320 9.301 -5.244 1.00 26.26 128 ILE Z N 1
ATOM 1047 C CA . ILE A 1 128 ? 17.241 8.160 -5.189 1.00 27.26 128 ILE Z CA 1
ATOM 1048 C C . ILE A 1 128 ? 17.894 8.117 -3.825 1.00 27.79 128 ILE Z C 1
ATOM 1049 O O . ILE A 1 128 ? 17.771 7.138 -3.105 1.00 28.28 128 ILE Z O 1
ATOM 1054 N N . GLU A 1 129 ? 18.552 9.217 -3.479 1.00 28.46 129 GLU Z N 1
ATOM 1055 C CA . GLU A 1 129 ? 19.402 9.314 -2.311 1.00 28.85 129 GLU Z CA 1
ATOM 1056 C C . GLU A 1 129 ? 18.659 9.033 -1.033 1.00 28.06 129 GLU Z C 1
ATOM 1057 O O . GLU A 1 129 ? 19.203 8.435 -0.103 1.00 28.31 129 GLU Z O 1
ATOM 1063 N N . SER A 1 130 ? 17.409 9.455 -1.005 1.00 27.42 130 SER Z N 1
ATOM 1064 C CA . SER A 1 130 ? 16.569 9.297 0.158 1.00 27.53 130 SER Z CA 1
ATOM 1065 C C . SER A 1 130 ? 16.168 7.829 0.341 1.00 27.22 130 SER Z C 1
ATOM 1066 O O . SER A 1 130 ? 15.996 7.364 1.470 1.00 26.89 130 SER Z O 1
ATOM 1069 N N . ILE A 1 131 ? 16.014 7.113 -0.770 1.00 26.81 131 ILE Z N 1
ATOM 1070 C CA . ILE A 1 131 ? 15.713 5.682 -0.733 1.00 26.76 131 ILE Z CA 1
ATOM 1071 C C . ILE A 1 131 ? 16.963 4.892 -0.280 1.00 27.45 131 ILE Z C 1
ATOM 1072 O O . ILE A 1 131 ? 16.928 4.138 0.701 1.00 26.46 131 ILE Z O 1
ATOM 1077 N N . ILE A 1 132 ? 18.071 5.142 -0.969 1.00 28.47 132 ILE Z N 1
ATOM 1078 C CA . ILE A 1 132 ? 19.332 4.412 -0.810 1.00 29.65 132 ILE Z CA 1
ATOM 1079 C C . ILE A 1 132 ? 19.956 4.547 0.583 1.00 30.07 132 ILE Z C 1
ATOM 1080 O O . ILE A 1 132 ? 20.686 3.646 1.038 1.00 31.13 132 ILE Z O 1
ATOM 1085 N N . ASN A 1 133 ? 19.660 5.647 1.264 1.00 29.57 133 ASN Z N 1
ATOM 1086 C CA . ASN A 1 133 ? 20.339 5.967 2.512 1.00 29.44 133 ASN Z CA 1
ATOM 1087 C C . ASN A 1 133 ? 19.589 5.607 3.800 1.00 29.21 133 ASN Z C 1
ATOM 1088 O O . ASN A 1 133 ? 20.138 5.767 4.917 1.00 29.00 133 ASN Z O 1
ATOM 1093 N N . THR A 1 134 ? 18.360 5.103 3.649 1.00 28.25 134 THR Z N 1
ATOM 1094 C CA . THR A 1 134 ? 17.561 4.662 4.797 1.00 27.92 134 THR Z CA 1
ATOM 1095 C C . THR A 1 134 ? 18.078 3.335 5.292 1.00 27.23 134 THR Z C 1
ATOM 1096 O O . THR A 1 134 ? 18.443 2.472 4.493 1.00 27.18 134 THR Z O 1
ATOM 1100 N N . SER A 1 135 ? 18.071 3.174 6.612 1.00 26.44 135 SER Z N 1
ATOM 1101 C CA . SER A 1 135 ? 18.668 2.020 7.280 1.00 26.19 135 SER Z CA 1
ATOM 1102 C C . SER A 1 135 ? 18.087 0.646 6.868 1.00 25.31 135 SER Z C 1
ATOM 1103 O O . SER A 1 135 ? 18.792 -0.356 6.880 1.00 25.56 135 SER Z O 1
ATOM 1106 N N . TYR A 1 136 ? 16.806 0.592 6.530 1.00 23.62 136 TYR Z N 1
ATOM 1107 C CA . TYR A 1 136 ? 16.181 -0.692 6.265 1.00 22.30 136 TYR Z CA 1
ATOM 1108 C C . TYR A 1 136 ? 16.154 -1.112 4.791 1.00 21.54 136 TYR Z C 1
ATOM 1109 O O . TYR A 1 136 ? 15.659 -2.188 4.482 1.00 22.09 136 TYR Z O 1
ATOM 1118 N N . PHE A 1 137 ? 16.715 -0.294 3.906 1.00 20.25 137 PHE Z N 1
ATOM 1119 C CA . PHE A 1 137 ? 16.541 -0.451 2.460 1.00 19.69 137 PHE Z CA 1
ATOM 1120 C C . PHE A 1 137 ? 16.886 -1.837 1.906 1.00 19.63 137 PHE Z C 1
ATOM 1121 O O . PHE A 1 137 ? 16.095 -2.429 1.153 1.00 19.11 137 PHE Z O 1
ATOM 1129 N N . SER A 1 138 ? 18.063 -2.332 2.281 1.00 18.43 138 SER Z N 1
ATOM 1130 C CA . SER A 1 138 ? 18.561 -3.601 1.790 1.00 18.26 138 SER Z CA 1
ATOM 1131 C C . SER A 1 138 ? 17.666 -4.766 2.193 1.00 17.82 138 SER Z C 1
ATOM 1132 O O . SER A 1 138 ? 17.560 -5.728 1.455 1.00 17.86 138 SER Z O 1
ATOM 1135 N N . ALA A 1 139 ? 17.032 -4.666 3.358 1.00 17.51 139 ALA Z N 1
ATOM 1136 C CA . ALA A 1 139 ? 16.092 -5.671 3.842 1.00 17.31 139 ALA Z CA 1
ATOM 1137 C C . ALA A 1 139 ? 14.747 -5.566 3.094 1.00 17.93 139 ALA Z C 1
ATOM 1138 O O . ALA A 1 139 ? 14.174 -6.574 2.677 1.00 18.83 139 ALA Z O 1
ATOM 1140 N N . TRP A 1 140 ? 14.232 -4.344 2.966 1.00 17.09 140 TRP Z N 1
ATOM 1141 C CA . TRP A 1 140 ? 13.161 -4.050 2.033 1.00 16.82 140 TRP Z CA 1
ATOM 1142 C C . TRP A 1 140 ? 13.439 -4.637 0.641 1.00 16.74 140 TRP Z C 1
ATOM 1143 O O . TRP A 1 140 ? 12.580 -5.221 0.028 1.00 17.13 140 TRP Z O 1
ATOM 1154 N N . LEU A 1 141 ? 14.667 -4.505 0.173 1.00 17.28 141 LEU Z N 1
ATOM 1155 C CA . LEU A 1 141 ? 15.026 -4.894 -1.184 1.00 16.89 141 LEU Z CA 1
ATOM 1156 C C . LEU A 1 141 ? 14.992 -6.399 -1.419 1.00 16.08 141 LEU Z C 1
ATOM 1157 O O . LEU A 1 141 ? 14.753 -6.841 -2.537 1.00 16.25 141 LEU Z O 1
ATOM 1162 N N . VAL A 1 142 ? 15.235 -7.182 -0.372 1.00 16.01 142 VAL Z N 1
ATOM 1163 C CA . VAL A 1 142 ? 15.138 -8.642 -0.451 1.00 14.91 142 VAL Z CA 1
ATOM 1164 C C . VAL A 1 142 ? 13.679 -9.093 -0.635 1.00 15.09 142 VAL Z C 1
ATOM 1165 O O . VAL A 1 142 ? 13.394 -9.997 -1.409 1.00 15.24 142 VAL Z O 1
ATOM 1169 N N . GLY A 1 143 ? 12.754 -8.444 0.055 1.00 14.69 143 GLY Z N 1
ATOM 1170 C CA . GLY A 1 143 ? 11.334 -8.709 -0.159 1.00 13.89 143 GLY Z CA 1
ATOM 1171 C C . GLY A 1 143 ? 10.790 -8.177 -1.471 1.00 13.51 143 GLY Z C 1
ATOM 1172 O O . GLY A 1 143 ? 9.923 -8.806 -2.100 1.00 12.61 143 GLY Z O 1
ATOM 1173 N N . PHE A 1 144 ? 11.275 -7.000 -1.870 1.00 13.61 144 PHE Z N 1
ATOM 1174 C CA . PHE A 1 144 ? 10.899 -6.436 -3.147 1.00 14.21 144 PHE Z CA 1
ATOM 1175 C C . PHE A 1 144 ? 11.395 -7.305 -4.267 1.00 14.49 144 PHE Z C 1
ATOM 1176 O O . PHE A 1 144 ? 10.685 -7.486 -5.252 1.00 14.34 144 PHE Z O 1
ATOM 1184 N N . ILE A 1 145 ? 12.605 -7.855 -4.102 1.00 15.77 145 ILE Z N 1
ATOM 1185 C CA . ILE A 1 145 ? 13.101 -8.926 -4.982 1.00 16.12 145 ILE Z CA 1
ATOM 1186 C C . ILE A 1 145 ? 12.261 -10.201 -4.868 1.00 16.82 145 ILE Z C 1
ATOM 1187 O O . ILE A 1 145 ? 11.904 -10.804 -5.892 1.00 18.50 145 ILE Z O 1
ATOM 1192 N N . GLU A 1 146 ? 11.925 -10.618 -3.652 1.00 16.61 146 GLU Z N 1
ATOM 1193 C CA . GLU A 1 146 ? 11.020 -11.750 -3.472 1.00 16.76 146 GLU Z CA 1
ATOM 1194 C C . GLU A 1 146 ? 9.772 -11.544 -4.363 1.00 16.88 146 GLU Z C 1
ATOM 1195 O O . GLU A 1 146 ? 9.341 -12.436 -5.078 1.00 16.70 146 GLU Z O 1
ATOM 1201 N N . ALA A 1 147 ? 9.207 -10.341 -4.323 1.00 17.32 147 ALA Z N 1
ATOM 1202 C CA . ALA A 1 147 ? 8.017 -10.026 -5.108 1.00 16.62 147 ALA Z CA 1
ATOM 1203 C C . ALA A 1 147 ? 8.296 -9.875 -6.615 1.00 16.60 147 ALA Z C 1
ATOM 1204 O O . ALA A 1 147 ? 7.627 -10.503 -7.435 1.00 16.48 147 ALA Z O 1
ATOM 1206 N N . GLU A 1 148 ? 9.295 -9.084 -6.979 1.00 16.78 148 GLU Z N 1
ATOM 1207 C CA . GLU A 1 148 ? 9.379 -8.568 -8.355 1.00 17.35 148 GLU Z CA 1
ATOM 1208 C C . GLU A 1 148 ? 10.594 -8.990 -9.140 1.00 17.86 148 GLU Z C 1
ATOM 1209 O O . GLU A 1 148 ? 10.675 -8.712 -10.329 1.00 18.47 148 GLU Z O 1
ATOM 1215 N N . GLY A 1 149 ? 11.554 -9.617 -8.484 1.00 17.94 149 GLY Z N 1
ATOM 1216 C CA . GLY A 1 149 ? 12.762 -9.985 -9.162 1.00 19.49 149 GLY Z CA 1
ATOM 1217 C C . GLY A 1 149 ? 12.551 -11.178 -10.053 1.00 20.19 149 GLY Z C 1
ATOM 1218 O O . GLY A 1 149 ? 11.636 -11.977 -9.828 1.00 21.45 149 GLY Z O 1
ATOM 1219 N N . CYS A 1 150 ? 13.385 -11.298 -11.075 1.00 20.46 150 CYS Z N 1
ATOM 1220 C CA . CYS A 1 150 ? 13.413 -12.499 -11.891 1.00 20.87 150 CYS Z CA 1
ATOM 1221 C C . CYS A 1 150 ? 14.848 -12.959 -12.181 1.00 21.04 150 CYS Z C 1
ATOM 1222 O O . CYS A 1 150 ? 15.654 -12.198 -12.695 1.00 21.66 150 CYS Z O 1
ATOM 1225 N N . PHE A 1 151 ? 15.141 -14.212 -11.853 1.00 21.40 151 PHE Z N 1
ATOM 1226 C CA . PHE A 1 151 ? 16.402 -14.847 -12.194 1.00 21.87 151 PHE Z CA 1
ATOM 1227 C C . PHE A 1 151 ? 16.149 -15.875 -13.295 1.00 23.03 151 PHE Z C 1
ATOM 1228 O O . PHE A 1 151 ? 15.435 -16.856 -13.082 1.00 22.95 151 PHE Z O 1
ATOM 1236 N N . SER A 1 152 ? 16.712 -15.647 -14.481 1.00 24.64 152 SER Z N 1
ATOM 1237 C CA . SER A 1 152 ? 16.510 -16.586 -15.579 1.00 25.89 152 SER Z CA 1
ATOM 1238 C C . SER A 1 152 ? 17.765 -16.921 -16.393 1.00 26.27 152 SER Z C 1
ATOM 1239 O O . SER A 1 152 ? 18.780 -16.223 -16.300 1.00 26.47 152 SER Z O 1
ATOM 1242 N N . VAL A 1 153 ? 17.690 -18.029 -17.129 1.00 26.96 153 VAL Z N 1
ATOM 1243 C CA . VAL A 1 153 ? 18.724 -18.475 -18.069 1.00 28.15 153 VAL Z CA 1
ATOM 1244 C C . VAL A 1 153 ? 18.058 -18.840 -19.421 1.00 29.67 153 VAL Z C 1
ATOM 1245 O O . VAL A 1 153 ? 16.976 -19.446 -19.461 1.00 28.76 153 VAL Z O 1
ATOM 1249 N N . TYR A 1 154 ? 18.686 -18.412 -20.518 1.00 31.49 154 TYR Z N 1
ATOM 1250 C CA . TYR A 1 154 ? 18.125 -18.605 -21.848 1.00 33.84 154 TYR Z CA 1
ATOM 1251 C C . TYR A 1 154 ? 19.206 -18.627 -22.936 1.00 35.27 154 TYR Z C 1
ATOM 1252 O O . TYR A 1 154 ? 20.300 -18.098 -22.763 1.00 35.33 154 TYR Z O 1
ATOM 1261 N N . LYS A 1 155 ? 18.879 -19.264 -24.049 1.00 37.63 155 LYS Z N 1
ATOM 1262 C CA . LYS A 1 155 ? 19.751 -19.370 -25.211 1.00 39.95 155 LYS Z CA 1
ATOM 1263 C C . LYS A 1 155 ? 19.790 -18.022 -25.900 1.00 41.21 155 LYS Z C 1
ATOM 1264 O O . LYS A 1 155 ? 18.740 -17.397 -26.111 1.00 41.42 155 LYS Z O 1
ATOM 1270 N N . LEU A 1 156 ? 20.984 -17.561 -26.254 1.00 42.74 156 LEU Z N 1
ATOM 1271 C CA . LEU A 1 156 ? 21.095 -16.286 -26.967 1.00 44.49 156 LEU Z CA 1
ATOM 1272 C C . LEU A 1 156 ? 20.540 -16.404 -28.390 1.00 45.45 156 LEU Z C 1
ATOM 1273 O O . LEU A 1 156 ? 19.963 -15.452 -28.915 1.00 45.59 156 LEU Z O 1
ATOM 1278 N N . ASN A 1 157 ? 20.723 -17.582 -28.989 1.00 47.02 157 ASN Z N 1
ATOM 1279 C CA . ASN A 1 157 ? 20.183 -17.928 -30.300 1.00 48.21 157 ASN Z CA 1
ATOM 1280 C C . ASN A 1 157 ? 19.769 -19.392 -30.332 1.00 49.03 157 ASN Z C 1
ATOM 1281 O O . ASN A 1 157 ? 20.445 -20.241 -29.741 1.00 49.17 157 ASN Z O 1
ATOM 1286 N N . LYS A 1 158 ? 18.676 -19.684 -31.041 1.00 50.04 158 LYS Z N 1
ATOM 1287 C CA . LYS A 1 158 ? 18.192 -21.060 -31.228 1.00 50.69 158 LYS Z CA 1
ATOM 1288 C C . LYS A 1 158 ? 19.289 -22.036 -31.653 1.00 50.95 158 LYS Z C 1
ATOM 1289 O O . LYS A 1 158 ? 19.332 -23.181 -31.186 1.00 51.33 158 LYS Z O 1
ATOM 1295 N N . ASP A 1 159 ? 20.171 -21.574 -32.531 1.00 51.06 159 ASP Z N 1
ATOM 1296 C CA . ASP A 1 159 ? 21.177 -22.438 -33.143 1.00 51.36 159 ASP Z CA 1
ATOM 1297 C C . ASP A 1 159 ? 22.401 -22.783 -32.276 1.00 51.04 159 ASP Z C 1
ATOM 1298 O O . ASP A 1 159 ? 22.963 -23.876 -32.433 1.00 51.44 159 ASP Z O 1
ATOM 1303 N N . ASP A 1 160 ? 22.817 -21.874 -31.385 1.00 50.08 160 ASP Z N 1
ATOM 1304 C CA . ASP A 1 160 ? 24.001 -22.109 -30.541 1.00 49.33 160 ASP Z CA 1
ATOM 1305 C C . ASP A 1 160 ? 23.651 -22.598 -29.127 1.00 48.43 160 ASP Z C 1
ATOM 1306 O O . ASP A 1 160 ? 22.475 -22.716 -28.774 1.00 48.57 160 ASP Z O 1
ATOM 1311 N N . ASP A 1 161 ? 24.680 -22.901 -28.338 1.00 46.89 161 ASP Z N 1
ATOM 1312 C CA . ASP A 1 161 ? 24.514 -23.309 -26.940 1.00 45.66 161 ASP Z CA 1
ATOM 1313 C C . ASP A 1 161 ? 24.938 -22.196 -25.974 1.00 44.08 161 ASP Z C 1
ATOM 1314 O O . ASP A 1 161 ? 25.233 -22.470 -24.799 1.00 43.72 161 ASP Z O 1
ATOM 1319 N N . TYR A 1 162 ? 24.987 -20.954 -26.471 1.00 41.76 162 TYR Z N 1
ATOM 1320 C CA . TYR A 1 162 ? 25.430 -19.823 -25.650 1.00 39.61 162 TYR Z CA 1
ATOM 1321 C C . TYR A 1 162 ? 24.281 -19.356 -24.770 1.00 38.08 162 TYR Z C 1
ATOM 1322 O O . TYR A 1 162 ? 23.214 -19.026 -25.266 1.00 37.78 162 TYR Z O 1
ATOM 1331 N N . LEU A 1 163 ? 24.514 -19.369 -23.459 1.00 36.72 163 LEU Z N 1
ATOM 1332 C CA . LEU A 1 163 ? 23.479 -19.100 -22.453 1.00 35.23 163 LEU Z CA 1
ATOM 1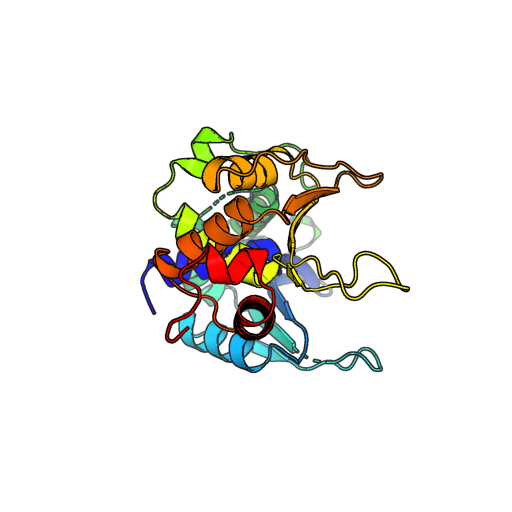333 C C . LEU A 1 163 ? 23.660 -17.701 -21.907 1.00 34.46 163 LEU Z C 1
ATOM 1334 O O . LEU A 1 163 ? 24.788 -17.198 -21.884 1.00 34.63 163 LEU Z O 1
ATOM 1339 N N . ILE A 1 164 ? 22.570 -17.063 -21.479 1.00 33.35 164 ILE Z N 1
ATOM 1340 C CA . ILE A 1 164 ? 22.673 -15.687 -20.989 1.00 32.39 164 ILE Z CA 1
ATOM 1341 C C . ILE A 1 164 ? 22.738 -15.499 -19.466 1.00 32.28 164 ILE Z C 1
ATOM 1342 O O . ILE A 1 164 ? 23.745 -14.995 -18.965 1.00 33.23 164 ILE Z O 1
ATOM 1347 N N . ALA A 1 165 ? 21.718 -15.908 -18.720 1.00 30.97 165 ALA Z N 1
ATOM 1348 C CA . ALA A 1 165 ? 21.732 -15.660 -17.263 1.00 29.37 165 ALA Z CA 1
ATOM 1349 C C . ALA A 1 165 ? 21.499 -14.189 -16.917 1.00 28.35 165 ALA Z C 1
ATOM 1350 O O . ALA A 1 165 ? 22.432 -13.379 -16.875 1.00 28.11 165 ALA Z O 1
ATOM 1352 N N . SER A 1 166 ? 20.238 -13.856 -16.655 1.00 27.00 166 SER Z N 1
ATOM 1353 C CA . SER A 1 166 ? 19.866 -12.490 -16.335 1.00 25.24 166 SER Z CA 1
ATOM 1354 C C . SER A 1 166 ? 19.160 -12.358 -14.996 1.00 24.02 166 SER Z C 1
ATOM 1355 O O . SER A 1 166 ? 18.514 -13.292 -14.52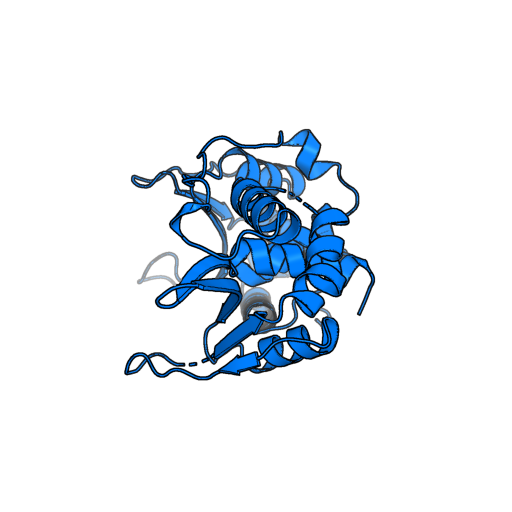4 1.00 23.50 166 SER Z O 1
ATOM 1358 N N . PHE A 1 167 ? 19.305 -11.181 -14.395 1.00 22.90 167 PHE Z N 1
ATOM 1359 C CA . PHE A 1 167 ? 18.426 -10.734 -13.327 1.00 22.24 167 PHE Z CA 1
ATOM 1360 C C . PHE A 1 167 ? 17.697 -9.495 -13.837 1.00 22.31 167 PHE Z C 1
ATOM 1361 O O . PHE A 1 167 ? 18.327 -8.601 -14.396 1.00 22.66 167 PHE Z O 1
ATOM 1369 N N . ASP A 1 168 ? 16.382 -9.454 -13.655 1.00 22.00 168 ASP Z N 1
ATOM 1370 C CA . ASP A 1 168 ? 15.586 -8.315 -14.081 1.00 22.62 168 ASP Z CA 1
ATOM 1371 C C . ASP A 1 168 ? 14.499 -7.953 -13.068 1.00 22.35 168 ASP Z C 1
ATOM 1372 O O . ASP A 1 168 ? 13.988 -8.819 -12.367 1.00 22.34 168 ASP Z O 1
ATOM 1377 N N . ILE A 1 169 ? 14.162 -6.668 -13.002 1.00 22.64 169 ILE Z N 1
ATOM 1378 C CA . ILE A 1 169 ? 13.159 -6.151 -12.049 1.00 22.91 169 ILE Z CA 1
ATOM 1379 C C . ILE A 1 169 ? 12.459 -4.890 -12.611 1.00 23.15 169 ILE Z C 1
ATOM 1380 O O . ILE A 1 169 ? 13.122 -4.003 -13.154 1.00 24.18 169 ILE Z O 1
ATOM 1385 N N . ALA A 1 170 ? 11.135 -4.823 -12.479 1.00 22.53 170 ALA Z N 1
ATOM 1386 C CA . ALA A 1 170 ? 10.341 -3.743 -13.039 1.00 22.06 170 ALA Z CA 1
ATOM 1387 C C . ALA A 1 170 ? 9.367 -3.129 -12.036 1.00 21.98 170 ALA Z C 1
ATOM 1388 O O . ALA A 1 170 ? 8.943 -3.782 -11.079 1.00 21.20 170 ALA Z O 1
ATOM 1390 N N . GLN A 1 171 ? 9.024 -1.862 -12.277 1.00 22.13 171 GLN Z N 1
ATOM 1391 C CA . GLN A 1 171 ? 7.962 -1.166 -11.545 1.00 22.27 171 GLN Z CA 1
ATOM 1392 C C . GLN A 1 171 ? 7.313 -0.066 -12.380 1.00 22.92 171 GLN Z C 1
ATOM 1393 O O . GLN A 1 171 ? 7.994 0.797 -12.938 1.00 22.25 171 GLN Z O 1
ATOM 1399 N N . ARG A 1 172 ? 5.987 -0.105 -12.460 1.00 24.15 172 ARG Z N 1
ATOM 1400 C CA . ARG A 1 172 ? 5.248 0.980 -13.090 1.00 24.98 172 ARG Z CA 1
ATOM 1401 C C . ARG A 1 172 ? 5.265 2.283 -12.259 1.00 25.36 172 ARG Z C 1
ATOM 1402 O O . ARG A 1 172 ? 5.180 2.257 -11.022 1.00 25.14 172 ARG Z O 1
ATOM 1410 N N . ASP A 1 173 ? 5.337 3.404 -12.979 1.00 25.57 173 ASP Z N 1
ATOM 1411 C CA . ASP A 1 173 ? 5.590 4.734 -12.431 1.00 26.15 173 ASP Z CA 1
ATOM 1412 C C . ASP A 1 173 ? 6.771 4.685 -11.466 1.00 26.56 173 ASP Z C 1
ATOM 1413 O O . ASP A 1 173 ? 6.724 5.314 -10.395 1.00 26.81 173 ASP Z O 1
ATOM 1418 N N . GLY A 1 174 ? 7.836 3.979 -11.866 1.00 26.43 174 GLY Z N 1
ATOM 1419 C CA . GLY A 1 174 ? 8.919 3.638 -10.948 1.00 26.47 174 GLY Z CA 1
ATOM 1420 C C . GLY A 1 174 ? 10.316 4.010 -11.388 1.00 26.82 174 GLY Z C 1
ATOM 1421 O O . GLY A 1 174 ? 11.288 3.344 -11.004 1.00 26.57 174 GLY Z O 1
ATOM 1422 N N . ASP A 1 175 ? 10.426 5.076 -12.185 1.00 26.61 175 ASP Z N 1
ATOM 1423 C CA . ASP A 1 175 ? 11.722 5.601 -12.591 1.00 26.47 175 ASP Z CA 1
ATOM 1424 C C . ASP A 1 175 ? 12.642 5.699 -11.374 1.00 26.18 175 ASP Z C 1
ATOM 1425 O O . ASP A 1 175 ? 13.683 5.052 -11.342 1.00 26.30 175 ASP Z O 1
ATOM 1430 N N . ILE A 1 176 ? 12.248 6.490 -10.376 1.00 25.71 176 ILE Z N 1
ATOM 1431 C CA . ILE A 1 176 ? 13.108 6.741 -9.218 1.00 25.09 176 ILE Z CA 1
ATOM 1432 C C . ILE A 1 176 ? 13.437 5.429 -8.524 1.00 24.84 176 ILE Z C 1
ATOM 1433 O O . ILE A 1 176 ? 14.609 5.114 -8.326 1.00 24.06 176 ILE Z O 1
ATOM 1438 N N . LEU A 1 177 ? 12.396 4.671 -8.177 1.00 24.47 177 LEU Z N 1
ATOM 1439 C CA . LEU A 1 177 ? 12.555 3.393 -7.471 1.00 24.27 177 LEU Z CA 1
ATOM 1440 C C . LEU A 1 177 ? 13.585 2.504 -8.154 1.00 24.48 177 LEU Z C 1
ATOM 1441 O O . LEU A 1 177 ? 14.620 2.165 -7.563 1.00 24.79 177 LEU Z O 1
ATOM 1446 N N . ILE A 1 178 ? 13.290 2.143 -9.399 1.00 24.44 178 ILE Z N 1
ATOM 1447 C CA . ILE A 1 178 ? 14.130 1.271 -10.195 1.00 24.49 178 ILE Z CA 1
ATOM 1448 C C . ILE A 1 178 ? 15.540 1.833 -10.364 1.00 24.88 178 ILE Z C 1
ATOM 1449 O O . ILE A 1 178 ? 16.507 1.065 -10.325 1.00 25.08 178 ILE Z O 1
ATOM 1454 N N . SER A 1 179 ? 15.657 3.154 -10.549 1.00 24.54 179 SER Z N 1
ATOM 1455 C CA . SER A 1 179 ? 16.964 3.804 -10.681 1.00 24.69 179 SER Z CA 1
ATOM 1456 C C . SER A 1 179 ? 17.773 3.751 -9.380 1.00 24.36 179 SER Z C 1
ATOM 1457 O O . SER A 1 179 ? 19.004 3.601 -9.400 1.00 24.33 179 SER Z O 1
ATOM 1460 N N . ALA A 1 180 ? 17.069 3.905 -8.266 1.00 23.92 180 ALA Z N 1
ATOM 1461 C CA . ALA A 1 180 ? 17.621 3.702 -6.951 1.00 23.96 180 ALA Z CA 1
ATOM 1462 C C . ALA A 1 180 ? 18.196 2.287 -6.811 1.00 24.29 180 ALA Z C 1
ATOM 1463 O O . ALA A 1 180 ? 19.295 2.124 -6.292 1.00 24.30 180 ALA Z O 1
ATOM 1465 N N . ILE A 1 181 ? 17.469 1.276 -7.286 1.00 24.62 181 ILE Z N 1
ATOM 1466 C CA . ILE A 1 181 ? 17.956 -0.115 -7.256 1.00 24.52 181 ILE Z CA 1
ATOM 1467 C C . ILE A 1 181 ? 19.216 -0.275 -8.114 1.00 24.97 181 ILE Z C 1
ATOM 1468 O O . ILE A 1 181 ? 20.236 -0.790 -7.644 1.00 25.26 181 ILE Z O 1
ATOM 1473 N N . ARG A 1 182 ? 19.124 0.160 -9.368 1.00 24.91 182 ARG Z N 1
ATOM 1474 C CA . ARG A 1 182 ? 20.257 0.262 -10.279 1.00 25.37 182 ARG Z CA 1
ATOM 1475 C C . ARG A 1 182 ? 21.499 0.865 -9.587 1.00 25.84 182 ARG Z C 1
ATOM 1476 O O . ARG A 1 182 ? 22.556 0.230 -9.520 1.00 26.19 182 ARG Z O 1
ATOM 1484 N N . LYS A 1 183 ? 21.346 2.079 -9.067 1.00 26.11 183 LYS Z N 1
ATOM 1485 C CA . LYS A 1 183 ? 22.379 2.795 -8.300 1.00 26.63 183 LYS Z CA 1
ATOM 1486 C C . LYS A 1 183 ? 22.997 1.918 -7.217 1.00 25.87 183 LYS Z C 1
ATOM 1487 O O . LYS A 1 183 ? 24.193 1.663 -7.210 1.00 26.67 183 LYS Z O 1
ATOM 1493 N N . TYR A 1 184 ? 22.163 1.458 -6.303 1.00 25.24 184 TYR Z N 1
ATOM 1494 C CA . TYR A 1 184 ? 22.613 0.784 -5.109 1.00 24.98 184 TYR Z CA 1
ATOM 1495 C C . TYR A 1 184 ? 23.429 -0.459 -5.441 1.00 24.47 184 TYR Z C 1
ATOM 1496 O O . TYR A 1 184 ? 24.389 -0.777 -4.755 1.00 23.96 184 TYR Z O 1
ATOM 1505 N N . LEU A 1 185 ? 23.016 -1.145 -6.506 1.00 24.06 185 LEU Z N 1
ATOM 1506 C CA . LEU A 1 185 ? 23.566 -2.417 -6.913 1.00 23.25 185 LEU Z CA 1
ATOM 1507 C C . LEU A 1 185 ? 24.653 -2.237 -7.948 1.00 22.83 185 LEU Z C 1
ATOM 1508 O O . LEU A 1 185 ? 25.187 -3.217 -8.469 1.00 23.03 185 LEU Z O 1
ATOM 1513 N N . SER A 1 186 ? 24.994 -0.976 -8.209 1.00 22.39 186 SER Z N 1
ATOM 1514 C CA . SER A 1 186 ? 26.042 -0.578 -9.169 1.00 22.40 186 SER Z CA 1
ATOM 1515 C C . SER A 1 186 ? 25.809 -1.104 -10.606 1.00 22.94 186 SER Z C 1
ATOM 1516 O O . SER A 1 186 ? 26.769 -1.342 -11.352 1.00 22.48 186 SER Z O 1
ATOM 1519 N N . PHE A 1 187 ? 24.532 -1.247 -10.989 1.00 23.23 187 PHE Z N 1
ATOM 1520 C CA . PHE A 1 187 ? 24.152 -1.595 -12.368 1.00 24.20 187 PHE Z CA 1
ATOM 1521 C C . PHE A 1 187 ? 24.299 -0.370 -13.266 1.00 25.23 187 PHE Z C 1
ATOM 1522 O O . PHE A 1 187 ? 24.107 0.750 -12.802 1.00 25.41 187 PHE Z O 1
ATOM 1530 N N . THR A 1 188 ? 24.628 -0.576 -14.542 1.00 26.74 188 THR Z N 1
ATOM 1531 C CA . THR A 1 188 ? 24.893 0.543 -15.471 1.00 27.98 188 THR Z CA 1
ATOM 1532 C C . THR A 1 188 ? 24.094 0.432 -16.760 1.00 28.82 188 THR Z C 1
ATOM 1533 O O . THR A 1 188 ? 24.195 1.278 -17.652 1.00 30.25 188 THR Z O 1
ATOM 1537 N N . THR A 1 189 ? 23.319 -0.622 -16.868 1.00 29.25 189 THR Z N 1
ATOM 1538 C CA . THR A 1 189 ? 22.449 -0.826 -18.006 1.00 29.83 189 THR Z CA 1
ATOM 1539 C C . THR A 1 189 ? 21.315 0.213 -18.003 1.00 30.75 189 THR Z C 1
ATOM 1540 O O . THR A 1 189 ? 20.914 0.709 -16.944 1.00 30.39 189 THR Z O 1
ATOM 1544 N N . LYS A 1 190 ? 20.811 0.541 -19.195 1.00 32.05 190 LYS Z N 1
ATOM 1545 C CA . LYS A 1 190 ? 19.813 1.597 -19.353 1.00 32.81 190 LYS Z CA 1
ATOM 1546 C C . LYS A 1 190 ? 18.456 1.061 -18.938 1.00 32.91 190 LYS Z C 1
ATOM 1547 O O . LYS A 1 190 ? 18.046 -0.018 -19.373 1.00 33.20 190 LYS Z O 1
ATOM 1553 N N . VAL A 1 191 ? 17.776 1.801 -18.068 1.00 33.28 191 VAL Z N 1
ATOM 1554 C CA . VAL A 1 191 ? 16.400 1.477 -17.702 1.00 33.39 191 VAL Z CA 1
ATOM 1555 C C . VAL A 1 191 ? 15.523 1.743 -18.912 1.00 33.79 191 VAL Z C 1
ATOM 1556 O O . VAL A 1 191 ? 15.660 2.758 -19.591 1.00 33.60 191 VAL Z O 1
ATOM 1560 N N . TYR A 1 192 ? 14.658 0.787 -19.208 1.00 34.59 192 TYR Z N 1
ATOM 1561 C CA . TYR A 1 192 ? 13.808 0.874 -20.369 1.00 34.92 192 TYR Z CA 1
ATOM 1562 C C . TYR A 1 192 ? 12.396 1.262 -19.936 1.00 35.05 192 TYR Z C 1
ATOM 1563 O O . TYR A 1 192 ? 11.817 0.647 -19.039 1.00 34.78 192 TYR Z O 1
ATOM 1572 N N . LEU A 1 193 ? 11.870 2.302 -20.576 1.00 35.41 193 LEU Z N 1
ATOM 1573 C CA . LEU A 1 193 ? 10.505 2.767 -20.350 1.00 35.43 193 LEU Z CA 1
ATOM 1574 C C . LEU A 1 193 ? 9.597 2.243 -21.465 1.00 35.70 193 LEU Z C 1
ATOM 1575 O O . LEU A 1 193 ? 9.866 2.481 -22.644 1.00 35.55 193 LEU Z O 1
ATOM 1580 N N . ASP A 1 194 ? 8.529 1.531 -21.101 1.00 36.34 194 ASP Z N 1
ATOM 1581 C CA . ASP A 1 194 ? 7.606 0.997 -22.109 1.00 36.77 194 ASP Z CA 1
ATOM 1582 C C . ASP A 1 194 ? 6.280 1.803 -22.239 1.00 37.30 194 ASP Z C 1
ATOM 1583 O O . ASP A 1 194 ? 6.076 2.767 -21.498 1.00 37.10 194 ASP Z O 1
ATOM 1588 N N . LYS A 1 195 ? 5.413 1.414 -23.187 1.00 38.08 195 LYS Z N 1
ATOM 1589 C CA . LYS A 1 195 ? 4.155 2.149 -23.508 1.00 38.98 195 LYS Z CA 1
ATOM 1590 C C . LYS A 1 195 ? 3.390 2.542 -22.255 1.00 38.74 195 LYS Z C 1
ATOM 1591 O O . LYS A 1 195 ? 2.922 3.688 -22.110 1.00 38.82 195 LYS Z O 1
ATOM 1597 N N . THR A 1 196 ? 3.251 1.552 -21.375 1.00 38.30 196 THR Z N 1
ATOM 1598 C CA . THR A 1 196 ? 2.749 1.738 -20.038 1.00 37.63 196 THR Z CA 1
ATOM 1599 C C . THR A 1 196 ? 3.943 2.032 -19.186 1.00 37.15 196 THR Z C 1
ATOM 1600 O O . THR A 1 196 ? 4.665 1.111 -18.816 1.00 37.91 196 THR Z O 1
ATOM 1604 N N . ASN A 1 197 ? 4.167 3.307 -18.912 1.00 35.88 197 ASN Z N 1
ATOM 1605 C CA . ASN A 1 197 ? 5.145 3.809 -17.944 1.00 34.72 197 ASN Z CA 1
ATOM 1606 C C . ASN A 1 197 ? 5.815 2.809 -16.958 1.00 32.99 197 ASN Z C 1
ATOM 1607 O O . ASN A 1 197 ? 6.076 3.158 -15.804 1.00 32.53 197 ASN Z O 1
ATOM 1612 N N . CYS A 1 198 ? 6.075 1.584 -17.414 1.00 31.10 198 CYS Z N 1
ATOM 1613 C CA . CYS A 1 198 ? 6.762 0.559 -16.618 1.00 30.03 198 CYS Z CA 1
ATOM 1614 C C . CYS A 1 198 ? 8.257 0.603 -16.923 1.00 28.91 198 CYS Z C 1
ATOM 1615 O O . CYS A 1 198 ? 8.692 0.322 -18.047 1.00 28.19 198 CYS Z O 1
ATOM 1618 N N . SER A 1 199 ? 9.022 1.019 -15.918 1.00 27.71 199 SER Z N 1
ATOM 1619 C CA . SER A 1 199 ? 10.469 1.081 -15.989 1.00 26.82 199 SER Z CA 1
ATOM 1620 C C . SER A 1 199 ? 11.019 -0.308 -15.722 1.00 26.26 199 SER Z C 1
ATOM 1621 O O . SER A 1 199 ? 10.677 -0.917 -14.706 1.00 26.11 199 SER Z O 1
ATOM 1624 N N . LYS A 1 200 ? 11.867 -0.798 -16.623 1.00 25.74 200 LYS Z N 1
ATOM 1625 C CA . LYS A 1 200 ? 12.423 -2.168 -16.542 1.00 25.39 200 LYS Z CA 1
ATOM 1626 C C . LYS A 1 200 ? 13.948 -2.205 -16.524 1.00 24.78 200 LYS Z C 1
ATOM 1627 O O . LYS A 1 200 ? 14.596 -1.688 -17.438 1.00 23.97 200 LYS Z O 1
ATOM 1633 N N . LEU A 1 201 ? 14.504 -2.827 -15.481 1.00 24.70 201 LEU Z N 1
ATOM 1634 C CA . LEU A 1 201 ? 15.965 -2.959 -15.285 1.00 24.30 201 LEU Z CA 1
ATOM 1635 C C . LEU A 1 201 ? 16.379 -4.409 -15.461 1.00 24.07 201 LEU Z C 1
ATOM 1636 O O . LEU A 1 201 ? 15.871 -5.299 -14.771 1.00 23.44 201 LEU Z O 1
ATOM 1641 N N . LYS A 1 202 ? 17.303 -4.648 -16.384 1.00 24.43 202 LYS Z N 1
ATOM 1642 C CA . LYS A 1 202 ? 17.763 -6.001 -16.661 1.00 25.18 202 LYS Z CA 1
ATOM 1643 C C . LYS A 1 202 ? 19.279 -6.049 -16.773 1.00 25.32 202 LYS Z C 1
ATOM 1644 O O . LYS A 1 202 ? 19.885 -5.184 -17.405 1.00 25.64 202 LYS Z O 1
ATOM 1650 N N . VAL A 1 203 ? 19.883 -7.075 -16.169 1.00 25.09 203 VAL Z N 1
ATOM 1651 C CA . VAL A 1 203 ? 21.337 -7.228 -16.178 1.00 24.53 203 VAL Z CA 1
ATOM 1652 C C . VAL A 1 203 ? 21.741 -8.673 -16.518 1.00 24.89 203 VAL Z C 1
ATOM 1653 O O . VAL A 1 203 ? 20.992 -9.600 -16.251 1.00 25.19 203 VAL Z O 1
ATOM 1657 N N . THR A 1 204 ? 22.942 -8.845 -17.075 1.00 24.96 204 THR Z N 1
ATOM 1658 C CA . THR A 1 204 ? 23.332 -10.061 -17.798 1.00 24.64 204 THR Z CA 1
ATOM 1659 C C . THR A 1 204 ? 24.835 -10.330 -17.647 1.00 25.23 204 THR Z C 1
ATOM 1660 O O . THR A 1 204 ? 25.287 -11.492 -17.524 1.00 25.89 204 THR Z O 1
ATOM 1664 N N . SER A 1 205 ? 25.610 -9.253 -17.671 1.00 24.75 205 SER Z N 1
ATOM 1665 C CA . SER A 1 205 ? 27.057 -9.322 -17.561 1.00 24.81 205 SER Z CA 1
ATOM 1666 C C . SER A 1 205 ? 27.548 -10.097 -16.316 1.00 24.72 205 SER Z C 1
ATOM 1667 O O . SER A 1 205 ? 26.802 -10.314 -15.358 1.00 24.85 205 SER Z O 1
ATOM 1670 N N . VAL A 1 206 ? 28.816 -10.484 -16.342 1.00 24.63 206 VAL Z N 1
ATOM 1671 C CA . VAL A 1 206 ? 29.429 -11.256 -15.262 1.00 24.79 206 VAL Z CA 1
ATOM 1672 C C . VAL A 1 206 ? 29.456 -10.437 -13.973 1.00 24.97 206 VAL Z C 1
ATOM 1673 O O . VAL A 1 206 ? 29.090 -10.929 -12.895 1.00 25.12 206 VAL Z O 1
ATOM 1677 N N . ARG A 1 207 ? 29.861 -9.179 -14.101 1.00 25.23 207 ARG Z N 1
ATOM 1678 C CA . ARG A 1 207 ? 30.016 -8.298 -12.954 1.00 25.61 207 ARG Z CA 1
ATOM 1679 C C . ARG A 1 207 ? 28.685 -7.975 -12.285 1.00 25.09 207 ARG Z C 1
ATOM 1680 O O . ARG A 1 207 ? 28.597 -8.071 -11.057 1.00 25.54 207 ARG Z O 1
ATOM 1688 N N . SER A 1 208 ? 27.655 -7.629 -13.073 1.00 24.05 208 SER Z N 1
ATOM 1689 C CA . SER A 1 208 ? 26.291 -7.420 -12.530 1.00 23.75 208 SER Z CA 1
ATOM 1690 C C . SER A 1 208 ? 25.704 -8.648 -11.833 1.00 22.96 208 SER Z C 1
ATOM 1691 O O . SER A 1 208 ? 25.136 -8.549 -10.747 1.00 22.40 208 SER Z O 1
ATOM 1694 N N . VAL A 1 209 ? 25.839 -9.807 -12.468 1.00 23.12 209 VAL Z N 1
ATOM 1695 C CA . VAL A 1 209 ? 25.454 -11.097 -11.847 1.00 23.03 209 VAL Z CA 1
ATO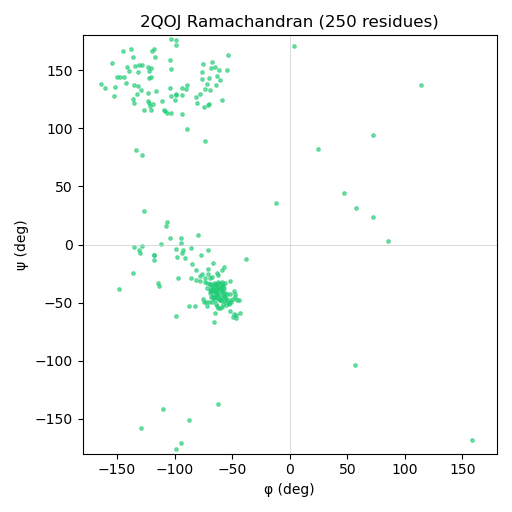M 1696 C C . VAL A 1 209 ? 26.261 -11.339 -10.549 1.00 23.03 209 VAL Z C 1
ATOM 1697 O O . VAL A 1 209 ? 25.718 -11.764 -9.543 1.00 22.65 209 VAL Z O 1
ATOM 1701 N N . GLU A 1 210 ? 27.540 -10.997 -10.563 1.00 24.37 210 GLU Z N 1
ATOM 1702 C CA . GLU A 1 210 ? 28.355 -11.029 -9.345 1.00 25.39 210 GLU Z CA 1
ATOM 1703 C C . GLU A 1 210 ? 27.840 -10.051 -8.281 1.00 25.45 210 GLU Z C 1
ATOM 1704 O O . GLU A 1 210 ? 27.859 -10.364 -7.077 1.00 25.78 210 GLU Z O 1
ATOM 1710 N N . ASN A 1 211 ? 27.369 -8.882 -8.729 1.00 25.13 211 ASN Z N 1
ATOM 1711 C CA . ASN A 1 211 ? 26.821 -7.884 -7.819 1.00 24.81 211 ASN Z CA 1
ATOM 1712 C C . ASN A 1 211 ? 25.541 -8.321 -7.058 1.00 24.47 211 ASN Z C 1
ATOM 1713 O O . ASN A 1 211 ? 25.530 -8.212 -5.833 1.00 24.06 211 ASN Z O 1
ATOM 1718 N N . ILE A 1 212 ? 24.490 -8.821 -7.742 1.00 24.06 212 ILE Z N 1
ATOM 1719 C CA . ILE A 1 212 ? 23.274 -9.323 -7.011 1.00 23.45 212 ILE Z CA 1
ATOM 1720 C C . ILE A 1 212 ? 23.566 -10.532 -6.136 1.00 22.65 212 ILE Z C 1
ATOM 1721 O O . ILE A 1 212 ? 23.019 -10.629 -5.042 1.00 22.26 212 ILE Z O 1
ATOM 1726 N N . ILE A 1 213 ? 24.398 -11.457 -6.626 1.00 22.56 213 ILE Z N 1
ATOM 1727 C CA . ILE A 1 213 ? 24.795 -12.621 -5.839 1.00 22.75 213 ILE Z CA 1
ATOM 1728 C C . ILE A 1 213 ? 25.406 -12.177 -4.516 1.00 23.16 213 ILE Z C 1
ATOM 1729 O O . ILE A 1 213 ? 24.986 -12.648 -3.454 1.00 23.38 213 ILE Z O 1
ATOM 1734 N N . LYS A 1 214 ? 26.395 -11.278 -4.601 1.00 23.78 214 LYS Z N 1
ATOM 1735 C CA . LYS A 1 214 ? 27.037 -10.633 -3.441 1.00 24.29 214 LYS Z CA 1
ATOM 1736 C C . LYS A 1 214 ? 26.077 -9.844 -2.541 1.00 22.88 214 LYS Z C 1
ATOM 1737 O O . LYS A 1 214 ? 26.210 -9.885 -1.315 1.00 23.02 214 LYS Z O 1
ATOM 1743 N N . PHE A 1 215 ? 25.135 -9.104 -3.128 1.00 21.87 215 PHE Z N 1
ATOM 1744 C CA . PHE A 1 215 ? 24.150 -8.388 -2.293 1.00 20.83 215 PHE Z CA 1
ATOM 1745 C C . PHE A 1 215 ? 23.286 -9.355 -1.468 1.00 20.81 215 PHE Z C 1
ATOM 1746 O O . PHE A 1 215 ? 22.959 -9.062 -0.330 1.00 21.74 215 PHE Z O 1
ATOM 1754 N N . LEU A 1 216 ? 22.914 -10.495 -2.034 1.00 20.27 216 LEU Z N 1
ATOM 1755 C CA . LEU A 1 216 ? 22.031 -11.425 -1.332 1.00 20.78 216 LEU Z CA 1
ATOM 1756 C C . LEU A 1 216 ? 22.744 -12.331 -0.313 1.00 21.23 216 LEU Z C 1
ATOM 1757 O O . LEU A 1 216 ? 22.088 -12.879 0.558 1.00 21.36 216 LEU Z O 1
ATOM 1762 N N . GLN A 1 217 ? 24.059 -12.526 -0.461 1.00 21.77 217 GLN Z N 1
ATOM 1763 C CA . GLN A 1 217 ? 24.886 -13.155 0.572 1.00 22.87 217 GLN Z CA 1
ATOM 1764 C C . GLN A 1 217 ? 25.022 -12.258 1.801 1.00 23.39 217 GLN Z C 1
ATOM 1765 O O . GLN A 1 217 ? 24.952 -12.746 2.924 1.00 23.48 217 GLN Z O 1
ATOM 1771 N N . ASN A 1 218 ? 25.177 -10.949 1.563 1.00 24.19 218 ASN Z N 1
ATOM 1772 C CA . ASN A 1 218 ? 25.517 -9.959 2.592 1.00 24.99 218 ASN Z CA 1
ATOM 1773 C C . ASN A 1 218 ? 24.319 -9.185 3.164 1.00 25.45 218 ASN Z C 1
ATOM 1774 O O . ASN A 1 218 ? 24.457 -8.484 4.178 1.00 25.82 218 ASN Z O 1
ATOM 1779 N N . ALA A 1 219 ? 23.141 -9.321 2.530 1.00 24.96 219 ALA Z N 1
ATOM 1780 C CA . ALA A 1 219 ? 21.916 -8.650 2.989 1.00 23.64 219 ALA Z CA 1
ATOM 1781 C C . ALA A 1 219 ? 21.493 -9.166 4.362 1.00 23.46 219 ALA Z C 1
ATOM 1782 O O . ALA A 1 219 ? 21.828 -10.284 4.724 1.00 23.11 219 ALA Z O 1
ATOM 1784 N N . PRO A 1 220 ? 20.790 -8.332 5.155 1.00 23.53 220 PRO Z N 1
ATOM 1785 C CA . PRO A 1 220 ? 20.397 -8.719 6.516 1.00 23.37 220 PRO Z CA 1
ATOM 1786 C C . PRO A 1 220 ? 19.444 -9.903 6.634 1.00 23.60 220 PRO Z C 1
ATOM 1787 O O . PRO A 1 220 ? 19.376 -10.542 7.681 1.00 23.93 220 PRO Z O 1
ATOM 1791 N N . VAL A 1 221 ? 18.679 -10.165 5.579 1.00 23.17 221 VAL Z N 1
ATOM 1792 C CA . VAL A 1 221 ? 17.695 -11.227 5.574 1.00 21.19 221 VAL Z CA 1
ATOM 1793 C C . VAL A 1 221 ? 17.799 -11.905 4.224 1.00 20.84 221 VAL Z C 1
ATOM 1794 O O . VAL A 1 221 ? 18.446 -11.390 3.322 1.00 20.25 221 VAL Z O 1
ATOM 1798 N N . LYS A 1 222 ? 17.162 -13.065 4.092 1.00 20.33 222 LYS Z N 1
ATOM 1799 C CA . LYS A 1 222 ? 17.172 -13.798 2.835 1.00 19.74 222 LYS Z CA 1
ATOM 1800 C C . LYS A 1 222 ? 15.778 -14.022 2.207 1.00 18.74 222 LYS Z C 1
ATOM 1801 O O . LYS A 1 222 ? 14.738 -13.777 2.840 1.00 18.82 222 LYS Z O 1
ATOM 1807 N N . LEU A 1 223 ? 15.792 -14.435 0.939 1.00 17.03 223 LEU Z N 1
ATOM 1808 C CA . LEU A 1 223 ? 14.623 -14.885 0.186 1.00 15.91 223 LEU Z CA 1
ATOM 1809 C C . LEU A 1 223 ? 14.063 -16.139 0.815 1.00 16.56 223 LEU Z C 1
ATOM 1810 O O . LEU A 1 223 ? 14.825 -17.036 1.186 1.00 17.71 223 LEU Z O 1
ATOM 1815 N N . LEU A 1 224 ? 12.735 -16.204 0.915 1.00 16.86 224 LEU Z N 1
ATOM 1816 C CA . LEU A 1 224 ? 12.018 -17.218 1.702 1.00 16.99 224 LEU Z CA 1
ATOM 1817 C C . LEU A 1 224 ? 11.178 -18.202 0.908 1.00 17.27 224 LEU Z C 1
ATOM 1818 O O . LEU A 1 224 ? 11.082 -19.353 1.307 1.00 18.21 224 LEU Z O 1
ATOM 1823 N N . GLY A 1 225 ? 10.546 -17.756 -0.183 1.00 16.86 225 GLY Z N 1
ATOM 1824 C CA . GLY A 1 225 ? 9.626 -18.601 -0.940 1.00 16.34 225 GLY Z CA 1
ATOM 1825 C C . GLY A 1 225 ? 10.136 -19.023 -2.303 1.00 16.68 225 GLY Z C 1
ATOM 1826 O O . GLY A 1 225 ? 11.312 -19.291 -2.460 1.00 16.10 225 GLY Z O 1
ATOM 1827 N N . ASN A 1 226 ? 9.234 -19.064 -3.288 1.00 17.18 226 ASN Z N 1
ATOM 1828 C CA . ASN A 1 226 ? 9.536 -19.524 -4.644 1.00 17.82 226 ASN Z CA 1
ATOM 1829 C C . ASN A 1 226 ? 10.640 -18.759 -5.371 1.00 18.59 226 ASN Z C 1
ATOM 1830 O O . ASN A 1 226 ? 11.383 -19.347 -6.156 1.00 19.31 226 ASN Z O 1
ATOM 1835 N N . LYS A 1 227 ? 10.756 -17.454 -5.136 1.00 19.20 227 LYS Z N 1
ATOM 1836 C CA . LYS A 1 227 ? 11.930 -16.713 -5.655 1.00 19.37 227 LYS Z CA 1
ATOM 1837 C C . LYS A 1 227 ? 13.262 -17.233 -5.096 1.00 19.32 227 LYS Z C 1
ATOM 1838 O O . LYS A 1 227 ? 14.284 -17.187 -5.774 1.00 19.85 227 LYS Z O 1
ATOM 1844 N N . LYS A 1 228 ? 13.249 -17.695 -3.850 1.00 19.56 228 LYS Z N 1
ATOM 1845 C CA . LYS A 1 228 ? 14.410 -18.355 -3.243 1.00 20.35 228 LYS Z CA 1
ATOM 1846 C C . LYS A 1 228 ? 14.782 -19.610 -4.047 1.00 20.29 228 LYS Z C 1
ATOM 1847 O O . LYS A 1 228 ? 15.941 -19.786 -4.409 1.00 21.03 228 LYS Z O 1
ATOM 1853 N N . LEU A 1 229 ? 13.780 -20.436 -4.357 1.00 19.97 229 LEU Z N 1
ATOM 1854 C CA . LEU A 1 229 ? 13.931 -21.583 -5.235 1.00 19.80 229 LEU Z CA 1
ATOM 1855 C C . LEU A 1 229 ? 14.411 -21.182 -6.638 1.00 19.97 229 LEU Z C 1
ATOM 1856 O O . LEU A 1 229 ? 15.364 -21.763 -7.153 1.00 19.59 229 LEU Z O 1
ATOM 1861 N N . GLN A 1 230 ? 13.787 -20.166 -7.239 1.00 19.94 230 GLN Z N 1
ATOM 1862 C CA . GLN A 1 230 ? 14.289 -19.640 -8.518 1.00 21.07 230 GLN Z CA 1
ATOM 1863 C C . GLN A 1 230 ? 15.750 -19.175 -8.383 1.00 20.12 230 GLN Z C 1
ATOM 1864 O O . GLN A 1 230 ? 16.600 -19.455 -9.238 1.00 20.52 230 GLN Z O 1
ATOM 1870 N N . TYR A 1 231 ? 16.060 -18.496 -7.291 1.00 19.54 231 TYR Z N 1
ATOM 1871 C CA . TYR A 1 231 ? 17.450 -18.115 -7.047 1.00 19.07 231 TYR Z CA 1
ATOM 1872 C C . TYR A 1 231 ? 18.458 -19.306 -7.028 1.00 19.61 231 TYR Z C 1
ATOM 1873 O O . TYR A 1 231 ? 19.543 -19.223 -7.613 1.00 19.87 231 TYR Z O 1
ATOM 1882 N N . LEU A 1 232 ? 18.089 -20.416 -6.400 1.00 20.11 232 LEU Z N 1
ATOM 1883 C CA . LEU A 1 232 ? 19.010 -21.563 -6.288 1.00 20.86 232 LEU Z CA 1
ATOM 1884 C C . LEU A 1 232 ? 19.213 -22.348 -7.585 1.00 21.06 232 LEU Z C 1
ATOM 1885 O O . LEU A 1 232 ? 20.295 -22.881 -7.817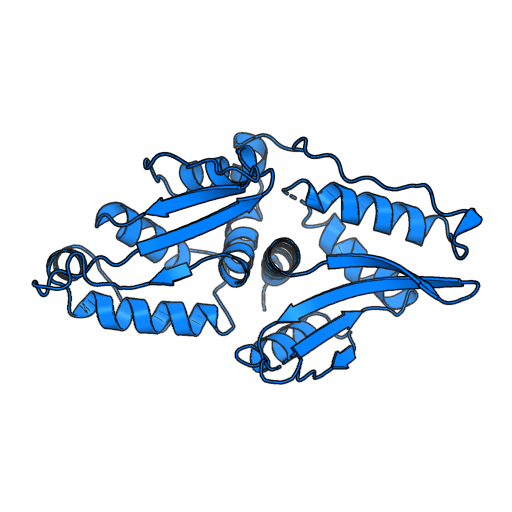 1.00 20.86 232 LEU Z O 1
ATOM 1890 N N . LEU A 1 233 ? 18.180 -22.416 -8.422 1.00 22.11 233 LEU Z N 1
ATOM 1891 C CA . LEU A 1 233 ? 18.251 -23.146 -9.695 1.00 23.05 233 LEU Z CA 1
ATOM 1892 C C . LEU A 1 233 ? 18.986 -22.355 -10.754 1.00 23.56 233 LEU Z C 1
ATOM 1893 O O . LEU A 1 233 ? 19.560 -22.918 -11.683 1.00 24.65 233 LEU Z O 1
ATOM 1898 N N . TRP A 1 234 ? 18.943 -21.038 -10.616 1.00 24.04 234 TRP Z N 1
ATOM 1899 C CA . TRP A 1 234 ? 19.735 -20.108 -11.429 1.00 23.47 234 TRP Z CA 1
ATOM 1900 C C . TRP A 1 234 ? 21.220 -20.337 -11.133 1.00 23.33 234 TRP Z C 1
ATOM 1901 O O . TRP A 1 234 ? 21.979 -20.666 -12.023 1.00 23.62 234 TRP Z O 1
ATOM 1912 N N . LEU A 1 235 ? 21.602 -20.179 -9.871 1.00 23.75 235 LEU Z N 1
ATOM 1913 C CA . LEU A 1 235 ? 22.918 -20.559 -9.345 1.00 24.63 235 LEU Z CA 1
ATOM 1914 C C . LEU A 1 235 ? 23.406 -21.936 -9.823 1.00 25.45 235 LEU Z C 1
ATOM 1915 O O . LEU A 1 235 ? 24.541 -22.071 -10.253 1.00 25.20 235 LEU Z O 1
ATOM 1920 N N . LYS A 1 236 ? 22.541 -22.945 -9.737 1.00 27.58 236 LYS Z N 1
ATOM 1921 C CA . LYS A 1 236 ? 22.771 -24.280 -10.321 1.00 28.81 236 LYS Z CA 1
ATOM 1922 C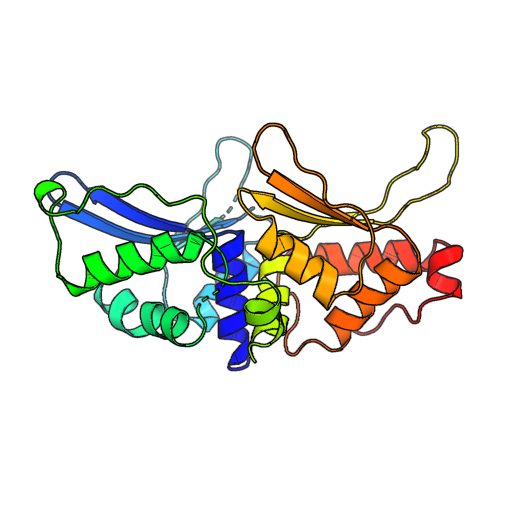 C . LYS A 1 236 ? 23.288 -24.149 -11.759 1.00 29.89 236 LYS Z C 1
ATOM 1923 O O . LYS A 1 236 ? 24.419 -24.534 -12.056 1.00 30.45 236 LYS Z O 1
ATOM 1929 N N . GLN A 1 237 ? 22.454 -23.576 -12.628 1.00 30.78 237 GLN Z N 1
ATOM 1930 C CA . GLN A 1 237 ? 22.792 -23.268 -14.018 1.00 31.20 237 GLN Z CA 1
ATOM 1931 C C . GLN A 1 237 ? 24.099 -22.451 -14.172 1.00 31.53 237 GLN Z C 1
ATOM 1932 O O . GLN A 1 237 ? 24.836 -22.619 -15.152 1.00 32.12 237 GLN Z O 1
ATOM 1938 N N . LEU A 1 238 ? 24.401 -21.600 -13.193 1.00 31.06 238 LEU Z N 1
ATOM 1939 C CA . LEU A 1 238 ? 25.523 -20.650 -13.293 1.00 30.38 238 LEU Z CA 1
ATOM 1940 C C . LEU A 1 238 ? 26.871 -21.349 -13.149 1.00 30.84 238 LEU Z C 1
ATOM 1941 O O . LEU A 1 238 ? 27.877 -20.893 -13.689 1.00 30.91 238 LEU Z O 1
ATOM 1946 N N . ARG A 1 239 ? 26.874 -22.457 -12.408 1.00 31.14 239 ARG Z N 1
ATOM 1947 C CA . ARG A 1 239 ? 28.069 -23.238 -12.147 1.00 31.65 239 ARG Z CA 1
ATOM 1948 C C . ARG A 1 239 ? 28.536 -23.968 -13.401 1.00 32.09 239 ARG Z C 1
ATOM 1949 O O . ARG A 1 239 ? 29.697 -24.348 -13.490 1.00 32.42 239 ARG Z O 1
ATOM 1957 N N . LYS A 1 240 ? 27.632 -24.155 -14.361 1.00 32.58 240 LYS Z N 1
ATOM 1958 C CA . LYS A 1 240 ? 27.955 -24.824 -15.622 1.00 33.24 240 LYS Z CA 1
ATOM 1959 C C . LYS A 1 240 ? 28.106 -23.869 -16.813 1.00 33.09 240 LYS Z C 1
ATOM 1960 O O . LYS A 1 240 ? 28.231 -24.339 -17.950 1.00 33.42 240 LYS Z O 1
ATOM 1966 N N . ILE A 1 241 ? 28.046 -22.552 -16.580 1.00 32.40 241 ILE Z N 1
ATOM 1967 C CA . ILE A 1 241 ? 28.365 -21.578 -17.634 1.00 31.75 241 ILE Z CA 1
ATOM 1968 C C . ILE A 1 241 ? 29.731 -20.937 -17.340 1.00 31.72 241 ILE Z C 1
ATOM 1969 O O . ILE A 1 241 ? 29.889 -20.201 -16.362 1.00 31.75 241 ILE Z O 1
ATOM 1974 N N . SER A 1 242 ? 30.701 -21.218 -18.204 1.00 31.54 242 SER Z N 1
ATOM 1975 C CA . SER A 1 242 ? 32.113 -20.911 -17.952 1.00 31.32 242 SER Z CA 1
ATOM 1976 C C . SER A 1 242 ? 32.437 -19.463 -17.569 1.00 30.94 242 SER Z C 1
ATOM 1977 O O . SER A 1 242 ? 33.113 -19.237 -16.552 1.00 30.88 242 SER Z O 1
ATOM 1980 N N . ARG A 1 243 ? 31.957 -18.490 -18.349 1.00 30.21 243 ARG Z N 1
ATOM 1981 C CA . ARG A 1 243 ? 32.316 -17.089 -18.077 1.00 30.24 243 ARG Z CA 1
ATOM 1982 C C . ARG A 1 243 ? 31.974 -16.609 -16.669 1.00 30.26 243 ARG Z C 1
ATOM 1983 O O . ARG A 1 243 ? 32.697 -15.782 -16.108 1.00 30.00 243 ARG Z O 1
ATOM 1991 N N . TYR A 1 244 ? 30.882 -17.146 -16.117 1.00 30.36 244 TYR Z N 1
ATOM 1992 C CA . TYR A 1 244 ? 30.391 -16.763 -14.801 1.00 30.51 244 TYR Z CA 1
ATOM 1993 C C . TYR A 1 244 ? 31.127 -17.486 -13.663 1.00 31.51 244 TYR Z C 1
ATOM 1994 O O . TYR A 1 244 ? 31.632 -16.850 -12.746 1.00 31.45 244 TYR Z O 1
ATOM 2003 N N . SER A 1 245 ? 31.188 -18.813 -13.732 1.00 32.64 245 SER Z N 1
ATOM 2004 C CA . SER A 1 245 ? 31.743 -19.612 -12.640 1.00 34.16 245 SER Z CA 1
ATOM 2005 C C . SER A 1 245 ? 33.250 -19.436 -12.498 1.00 35.39 245 SER Z C 1
ATOM 2006 O O . SER A 1 245 ? 33.778 -19.460 -11.392 1.00 35.85 245 SER Z O 1
ATOM 2009 N N . GLU A 1 246 ? 33.939 -19.246 -13.613 1.00 36.67 246 GLU Z N 1
ATOM 2010 C CA . GLU A 1 246 ?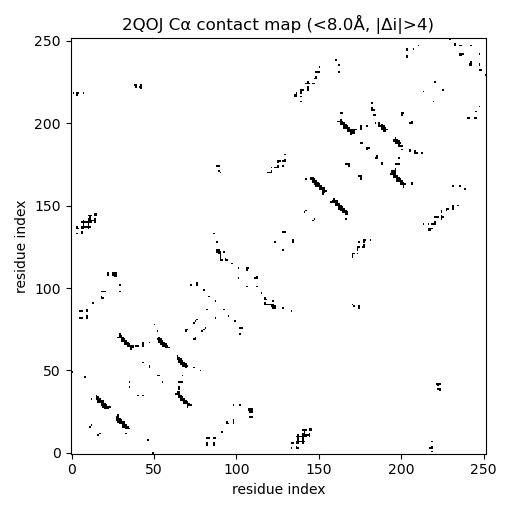 35.370 -19.009 -13.553 1.00 38.56 246 GLU Z CA 1
ATOM 2011 C C . GLU A 1 246 ? 35.700 -17.547 -13.193 1.00 38.33 246 GLU Z C 1
ATOM 2012 O O . GLU A 1 246 ? 36.861 -17.153 -13.213 1.00 38.90 246 GLU Z O 1
ATOM 2018 N N . LYS A 1 247 ? 34.684 -16.758 -12.835 1.00 38.67 247 LYS Z N 1
ATOM 2019 C CA . LYS A 1 247 ? 34.905 -15.394 -12.334 1.00 38.42 247 LYS Z CA 1
ATOM 2020 C C . LYS A 1 247 ? 34.075 -15.004 -11.083 1.00 38.04 247 LYS Z C 1
ATOM 2021 O O . LYS A 1 247 ? 34.233 -13.910 -10.556 1.00 37.81 247 LYS Z O 1
ATOM 2027 N N . ILE A 1 248 ? 33.220 -15.902 -10.595 1.00 37.98 248 ILE Z N 1
ATOM 2028 C CA . ILE A 1 248 ? 32.404 -15.639 -9.387 1.00 37.99 248 ILE Z CA 1
ATOM 2029 C C . ILE A 1 248 ? 32.485 -16.762 -8.333 1.00 38.59 248 ILE Z C 1
ATOM 2030 O O . ILE A 1 248 ? 32.355 -17.938 -8.669 1.00 39.05 248 ILE Z O 1
ATOM 2035 N N . LYS A 1 249 ? 32.697 -16.399 -7.068 1.00 38.98 249 LYS Z N 1
ATOM 2036 C CA . LYS A 1 249 ? 32.508 -17.348 -5.961 1.00 39.70 249 LYS Z CA 1
ATOM 2037 C C . LYS A 1 249 ? 31.002 -17.555 -5.757 1.00 39.63 249 LYS Z C 1
ATOM 2038 O O . LYS A 1 249 ? 30.364 -16.852 -4.959 1.00 39.18 249 LYS Z O 1
ATOM 2044 N N . ILE A 1 250 ? 30.447 -18.526 -6.477 1.00 39.68 250 ILE Z N 1
ATOM 2045 C CA . ILE A 1 250 ? 28.996 -18.689 -6.569 1.00 39.73 250 ILE Z CA 1
ATOM 2046 C C . ILE A 1 250 ? 28.265 -19.084 -5.259 1.00 40.87 250 ILE Z C 1
ATOM 2047 O O . ILE A 1 250 ? 27.460 -18.290 -4.703 1.00 40.93 250 ILE Z O 1
ATOM 2052 N N . PRO A 1 251 ? 28.533 -20.301 -4.765 1.00 41.48 251 PRO Z N 1
ATOM 2053 C CA . PRO A 1 251 ? 27.467 -20.972 -3.999 1.00 42.31 251 PRO Z CA 1
ATOM 2054 C C . PRO A 1 251 ? 27.450 -20.634 -2.507 1.00 42.75 251 PRO Z C 1
ATOM 2055 O O . PRO A 1 251 ? 27.847 -19.528 -2.111 1.00 42.63 251 PRO Z O 1
ATOM 2059 N N . SER A 1 252 ? 26.967 -21.592 -1.717 1.00 43.00 252 SER Z N 1
ATOM 2060 C CA . SER A 1 252 ? 26.841 -21.504 -0.259 1.00 43.73 252 SER Z CA 1
ATOM 2061 C C . SER A 1 252 ? 25.786 -22.534 0.159 1.00 43.72 252 SER Z C 1
ATOM 2062 O O . SER A 1 252 ? 25.414 -23.406 -0.634 1.00 43.08 252 SER Z O 1
ATOM 2065 N N . ASN A 1 253 ? 25.348 -22.458 1.412 1.00 44.27 253 ASN Z N 1
ATOM 2066 C CA . ASN A 1 253 ? 24.002 -22.918 1.754 1.00 45.17 253 ASN Z CA 1
ATOM 2067 C C . ASN A 1 253 ? 23.096 -21.675 1.804 1.00 44.50 253 ASN Z C 1
ATOM 2068 O O . ASN A 1 253 ? 23.424 -20.700 2.481 1.00 44.67 253 ASN Z O 1
ATOM 2073 N N . TYR A 1 254 ? 21.964 -21.724 1.086 1.00 44.50 254 TYR Z N 1
ATOM 2074 C CA . TYR A 1 254 ? 21.260 -20.524 0.561 1.00 43.35 254 TYR Z CA 1
ATOM 2075 C C . TYR A 1 254 ? 22.130 -19.952 -0.571 1.00 43.40 254 TYR Z C 1
ATOM 2076 O O . TYR A 1 254 ? 23.191 -20.516 -0.872 1.00 43.61 254 TYR Z O 1
#

Secondary structure (DSSP, 8-state):
--STHHHHHHHHHHHHEEEEEEEETTEEEEEEEEE--GGGHHHHHHHHHHHS--EEE---TTT---EEEE--HHHIIIIIHHHHHH----THHHHHHHHHHHHHHT--STTTSPP----SS-SS-HHHHHTSTTHHHHHHHHHHHHEEEE--BSSTTS--B--EEEEEEET-HHHHHHHHHHTT--SPPEE-SSSEEEEEE-SHHHHHHHHHHHHHSSS---SHHHHHHHHHHHHHTTSHHHHTT-------

B-factor: mean 29.86, std 13.58, range [2.3, 252.89]

Solvent-accessible surface area: 13549 Å² total

Radius of gyration: 19.56 Å; Cα contacts (8 Å, |Δi|>4): 402; chains: 1; bounding box: 59×36×50 Å

Foldseek 3Di:
DDPLLLLLVVLLLVQFKAFDWDDDPFWIFTKIKGFDFPLFPVVLVVVCVVQVDWDWDWDPPPPTIIMTMDGDLVSCVPGVLVSCVVNPWFLSSVRSVLSVVCSVVVGIGPVPRDDDDRDLDTDDALCRLLPDPSNLSSVQSNCLRFKAWDKDDPDPPDPAIFTKIKGKDASQPRPVVSVCVNLVNDDDFDQDPRRMTMDMDTDLVSVQSVQVSQVPGPDHRDGVSNVSLVVSLVVQCPNPVNVVPHPGDDPD